Protein AF-A0AAD2CJM8-F1 (afdb_monomer)

Solvent-accessible surface area (backbone atoms only — not comparable to full-atom values): 19447 Å² total; per-residue (Å²): 134,86,82,90,85,87,87,89,83,89,91,87,83,92,87,86,88,84,87,85,85,86,88,82,89,79,89,72,93,73,82,95,73,77,92,68,84,74,76,58,61,46,80,39,80,83,63,71,42,78,34,70,59,74,60,59,52,43,34,36,30,27,40,49,46,50,77,68,55,91,82,53,98,68,65,95,67,61,99,74,55,58,87,80,47,89,82,59,62,58,50,60,51,45,40,51,41,28,73,74,15,37,40,28,40,31,40,47,61,39,81,49,78,65,47,57,49,33,51,54,35,49,35,73,49,44,75,44,49,80,32,33,39,34,33,31,52,83,46,61,81,67,42,36,67,65,58,64,52,55,67,76,46,66,83,80,46,100,60,66,28,48,64,28,41,46,41,68,42,52,72,78,54,84,57,82,80,79,76,47,83,53,55,65,59,40,50,46,69,57,50,74,81,53,104,63,78,87,77,83,71,48,23,27,35,35,56,32,76,57,28,38,80,89,58,58,38,64,60,51,34,52,50,52,50,53,50,30,70,75,59,76,47,54,65,23,41,34,44,47,69,46,46,85,93,57,94,56,62,35,64,68,39,41,47,51,28,52,55,45,38,44,70,46,90,55,80,65,66,57,36,34,72,24,34,27,41,30,32,47,61,95,84,58,77,66,58,64,67,54,50,49,53,44,40,72,74,37,32,28,34,38,34,27,68,52,71,66,47,52,52,52,53,51,51,52,32,51,76,70,74,32,42,72,42,107

Nearest PDB structures (foldseek):
  4req-assembly2_D  TM=4.405E-01  e=4.117E-02  Propionibacterium freudenreichii subsp. shermanii
  5xzu-assembly1_B  TM=5.204E-01  e=8.012E-01  Bispora sp. MEY-1
  6gfl-assembly1_B-2  TM=1.902E-01  e=2.112E+00  Escherichia coli K-12
  2csu-assembly1_A  TM=1.778E-01  e=1.988E+00  Pyrococcus horikoshii OT3

Mean predicted aligned error: 11.54 Å

Organism: NCBI:txid2856

Radius of gyration: 24.09 Å; Cα contacts (8 Å, |Δi|>4): 490; chains: 1; bounding box: 78×54×64 Å

Sequence (32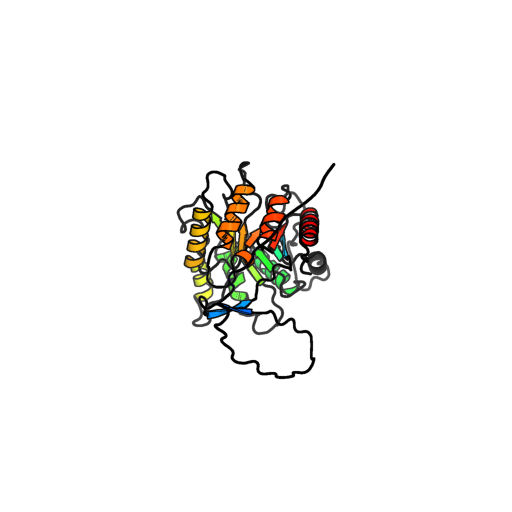6 aa):
MRTSAFTRVKAASAVLQQCRGSLLQGTTRRNLSSSSSSSSTYYDSQSGMHVPVHNVQEISIILDRSQEDSNLSTSFVPAHLYKEDPSSDMPAQLANLHSQGVQGVILPPISFPRDVRNLQTLKHIAPSKDFMFFASAKDVSAAAPLLLQQEQQEEENNSSSSVSLILKFDAEDSNINEGSMDLQKIHDAVGGNTNTITTKVNTTIVLSNIGKEDQNPISIANQVAAWIDANQGGDFIWVPSTCSADANVDSDALERLCEELSYLDLVGKTVASRLMIGGGRMDSTINDELVNETMFSGVNKFVVSNEDDISLIAEIAELQGKSILK

Foldseek 3Di:
DDDDDDDDDDDDDDDDDDDDDDDDDDDDDDDDDDPPPPQDWDQDPQQRDTAGDADLQAFAEEAEQQCPDPPDPDRLQPLDDDLPPPPDCNLVVLLVCVVLQHQEYEYHAQDDPRVLVSVVSCQVSHPFLSREYEHEYPALVSVQVNQLVVVVPVVPDPRGRAYAYEWEDELPPPPLPDRTRQLVVNQCSNVVPDPDDSRDHAYEYEYAPFQAPPDDLLSSLVVVQVSCVVNVYQLAYEYELDHPDDPGRDLVRSLVNLVSNQPDPHPHDRRLSRYEYYDDPLPDARDLVSLLSSSVVSRRHYYDHDVVNSVSNCVSSVVVNHHRND

Structure (mmCIF, N/CA/C/O backbone):
data_AF-A0AAD2CJM8-F1
#
_entry.id   AF-A0AAD2CJM8-F1
#
loop_
_atom_site.group_PDB
_atom_site.id
_atom_site.type_symbol
_atom_site.label_atom_id
_atom_site.label_alt_id
_atom_site.label_comp_id
_atom_site.label_asym_id
_atom_site.label_entity_id
_atom_site.label_seq_id
_atom_site.pdbx_PDB_ins_code
_atom_site.Cartn_x
_atom_site.Cartn_y
_atom_site.Cartn_z
_atom_site.occupancy
_atom_site.B_iso_or_equiv
_atom_site.auth_seq_id
_atom_site.auth_comp_id
_atom_site.auth_asym_id
_atom_site.auth_atom_id
_atom_site.pdbx_PDB_model_num
ATOM 1 N N . MET A 1 1 ? -53.954 25.798 -32.331 1.00 35.31 1 MET A N 1
ATOM 2 C CA . MET A 1 1 ? -55.346 25.317 -32.487 1.00 35.31 1 MET A CA 1
ATOM 3 C C . MET A 1 1 ? -55.319 23.899 -33.047 1.00 35.31 1 MET A C 1
ATOM 5 O O . MET A 1 1 ? -54.676 23.714 -34.066 1.00 35.31 1 MET A O 1
ATOM 9 N N . ARG A 1 2 ? -56.045 22.975 -32.389 1.00 37.09 2 ARG A N 1
ATOM 10 C CA . ARG A 1 2 ? -56.443 21.602 -32.797 1.00 37.09 2 ARG A CA 1
ATOM 11 C C . ARG A 1 2 ? -55.316 20.550 -32.912 1.00 37.09 2 ARG A C 1
ATOM 13 O O . ARG A 1 2 ? -54.513 20.624 -33.823 1.00 37.09 2 ARG A O 1
ATOM 20 N N . THR A 1 3 ? -55.058 19.701 -31.907 1.00 36.34 3 THR A N 1
ATOM 21 C CA . THR A 1 3 ? -55.782 18.504 -31.384 1.00 36.34 3 THR A CA 1
ATOM 22 C C . THR A 1 3 ? -55.672 17.228 -32.232 1.00 36.34 3 THR A C 1
ATOM 24 O O . THR A 1 3 ? -56.262 17.197 -33.302 1.00 36.34 3 THR A O 1
ATOM 27 N N . SER A 1 4 ? -55.123 16.168 -31.593 1.00 38.25 4 SER A N 1
ATOM 28 C CA . SER A 1 4 ? -55.625 14.766 -31.561 1.00 38.25 4 SER A CA 1
ATOM 29 C C . SER A 1 4 ? -55.563 13.938 -32.863 1.00 38.25 4 SER A C 1
ATOM 31 O O . SER A 1 4 ? -55.850 14.465 -33.921 1.00 38.25 4 SER A O 1
ATOM 33 N N . ALA A 1 5 ? -55.364 12.614 -32.921 1.00 40.59 5 ALA A N 1
ATOM 34 C CA . ALA A 1 5 ? -55.011 11.481 -32.042 1.00 40.59 5 ALA A CA 1
ATOM 35 C C . ALA A 1 5 ? -55.109 10.199 -32.938 1.00 40.59 5 ALA A C 1
ATOM 37 O O . ALA A 1 5 ? -55.316 10.344 -34.140 1.00 40.59 5 ALA A O 1
ATOM 38 N N . PHE A 1 6 ? -55.078 8.993 -32.340 1.00 39.03 6 PHE A N 1
ATOM 39 C CA . PHE A 1 6 ? -55.142 7.609 -32.894 1.00 39.03 6 PHE A CA 1
ATOM 40 C C . PHE A 1 6 ? -53.769 6.951 -33.131 1.00 39.03 6 PHE A C 1
ATOM 42 O O . PHE A 1 6 ? -53.077 7.322 -34.065 1.00 39.03 6 PHE A O 1
ATOM 49 N N . THR A 1 7 ? -53.206 6.042 -32.312 1.00 37.69 7 THR A N 1
ATOM 50 C CA . THR A 1 7 ? -53.639 4.961 -31.377 1.00 37.69 7 THR A CA 1
ATOM 51 C C . THR A 1 7 ? -53.807 3.557 -32.009 1.00 37.69 7 THR A C 1
ATOM 53 O O . THR A 1 7 ? -54.664 3.368 -32.865 1.00 37.69 7 THR A O 1
ATOM 56 N N . ARG A 1 8 ? -53.117 2.576 -31.375 1.00 37.59 8 ARG A N 1
ATOM 57 C CA . ARG A 1 8 ? -53.273 1.086 -31.341 1.00 37.59 8 ARG A CA 1
ATOM 58 C C . ARG A 1 8 ? -52.516 0.307 -32.441 1.00 37.59 8 ARG A C 1
ATOM 60 O O . ARG A 1 8 ? -52.442 0.793 -33.552 1.00 37.59 8 ARG A O 1
ATOM 67 N N . VAL A 1 9 ? -51.909 -0.878 -32.247 1.00 40.09 9 VAL A N 1
ATOM 68 C CA . VAL A 1 9 ? -52.081 -2.069 -31.361 1.00 40.09 9 VAL A CA 1
ATOM 69 C C . VAL A 1 9 ? -50.685 -2.759 -31.257 1.00 40.09 9 VAL A C 1
ATOM 71 O O . VAL A 1 9 ? -50.022 -2.867 -32.276 1.00 40.09 9 VAL A O 1
ATOM 74 N N . LYS A 1 10 ? -50.062 -3.021 -30.093 1.00 34.03 10 LYS A N 1
ATOM 75 C CA . LYS A 1 10 ? -50.180 -4.142 -29.116 1.00 34.03 10 LYS A CA 1
ATOM 76 C C . LYS A 1 10 ? -49.542 -5.508 -29.518 1.00 34.03 10 LYS A C 1
ATOM 78 O O . LYS A 1 10 ? -50.061 -6.190 -30.386 1.00 34.03 10 LYS A O 1
ATOM 83 N N . ALA A 1 11 ? -48.559 -5.913 -28.694 1.00 32.28 11 ALA A N 1
ATOM 84 C CA . ALA A 1 11 ? -48.254 -7.257 -28.153 1.00 32.28 11 ALA A CA 1
ATOM 85 C C . ALA A 1 11 ? -47.512 -8.340 -28.977 1.00 32.28 11 ALA A C 1
ATOM 87 O O . ALA A 1 11 ? -48.066 -8.901 -29.912 1.00 32.28 11 ALA A O 1
ATOM 88 N N . ALA A 1 12 ? -46.327 -8.729 -28.471 1.00 35.62 12 ALA A N 1
ATOM 89 C CA . ALA A 1 12 ? -45.779 -10.094 -28.288 1.00 35.62 12 ALA A CA 1
ATOM 90 C C . ALA A 1 12 ? -44.298 -9.947 -27.848 1.00 35.62 12 ALA A C 1
ATOM 92 O O . ALA A 1 12 ? -43.622 -9.067 -28.356 1.00 35.62 12 ALA A O 1
ATOM 93 N N . SER A 1 13 ? -43.675 -10.711 -26.954 1.00 35.31 13 SER A N 1
ATOM 94 C CA . SER A 1 13 ? -44.076 -11.790 -26.056 1.00 35.31 13 SER A CA 1
ATOM 95 C C . SER A 1 13 ? -42.912 -11.976 -25.071 1.00 35.31 13 SER A C 1
ATOM 97 O O . SER A 1 13 ? -41.757 -12.033 -25.488 1.00 35.31 13 SER A O 1
ATOM 99 N N . ALA A 1 14 ? -43.213 -12.051 -23.778 1.00 33.97 14 ALA A N 1
ATOM 100 C CA . ALA A 1 14 ? -42.284 -12.452 -22.733 1.00 33.97 14 ALA A CA 1
ATOM 101 C C . ALA A 1 14 ? -42.409 -13.966 -22.530 1.00 33.97 14 ALA A C 1
ATOM 103 O O . ALA A 1 14 ? -43.477 -14.408 -22.120 1.00 33.97 14 ALA A O 1
ATOM 104 N N . VAL A 1 15 ? -41.352 -14.745 -22.786 1.00 37.22 15 VAL A N 1
ATOM 105 C CA . VAL A 1 15 ? -41.205 -16.134 -22.307 1.00 37.22 15 VAL A CA 1
ATOM 106 C C . VAL A 1 15 ? -39.710 -16.471 -22.221 1.00 37.22 15 VAL A C 1
ATOM 108 O O . VAL A 1 15 ? -39.070 -16.615 -23.255 1.00 37.22 15 VAL A O 1
ATOM 111 N N . LEU A 1 16 ? -39.169 -16.571 -21.000 1.00 35.72 16 LEU A N 1
ATOM 112 C CA . LEU A 1 16 ? -38.306 -17.666 -20.504 1.00 35.72 16 LEU A CA 1
ATOM 113 C C . LEU A 1 16 ? -37.653 -17.273 -19.163 1.00 35.72 16 LEU A C 1
ATOM 115 O O . LEU A 1 16 ? -36.485 -16.910 -19.072 1.00 35.72 16 LEU A O 1
ATOM 119 N N . GLN A 1 17 ? -38.448 -17.380 -18.097 1.00 35.81 17 GLN A N 1
ATOM 120 C CA . GLN A 1 17 ? -37.976 -17.768 -16.768 1.00 35.81 17 GLN A CA 1
ATOM 121 C C . GLN A 1 17 ? -37.976 -19.301 -16.709 1.00 35.81 17 GLN A C 1
ATOM 123 O O . GLN A 1 17 ? -39.000 -19.888 -17.040 1.00 35.81 17 GLN A O 1
ATOM 128 N N . GLN A 1 18 ? -36.885 -19.909 -16.233 1.00 32.59 18 GLN A N 1
ATOM 129 C CA . GLN A 1 18 ? -36.820 -21.084 -15.337 1.00 32.59 18 GLN A CA 1
ATOM 130 C C . GLN A 1 18 ? -35.594 -21.952 -15.634 1.00 32.59 18 GLN A C 1
ATOM 132 O O . GLN A 1 18 ? -35.650 -22.854 -16.455 1.00 32.59 18 GLN A O 1
ATOM 137 N N . CYS A 1 19 ? -34.552 -21.764 -14.827 1.00 32.41 19 CYS A N 1
ATOM 138 C CA . CYS A 1 19 ? -33.849 -22.874 -14.186 1.00 32.41 19 CYS A CA 1
ATOM 139 C C . CYS A 1 19 ? -33.562 -22.452 -12.741 1.00 32.41 19 CYS A C 1
ATOM 141 O O . CYS A 1 19 ? -32.586 -21.775 -12.440 1.00 32.41 19 CYS A O 1
ATOM 143 N N . ARG A 1 20 ? -34.500 -22.801 -11.853 1.00 36.75 20 ARG A N 1
ATOM 144 C CA . ARG A 1 20 ? -34.324 -22.812 -10.399 1.00 36.75 20 ARG A CA 1
ATOM 145 C C . ARG A 1 20 ? -33.516 -24.058 -10.034 1.00 36.75 20 ARG A C 1
ATOM 147 O O . ARG A 1 20 ? -33.966 -25.160 -10.330 1.00 36.75 20 ARG A O 1
ATOM 154 N N . GLY A 1 21 ? -32.406 -23.879 -9.326 1.00 31.62 21 GLY A N 1
ATOM 155 C CA . GLY A 1 21 ? -31.765 -24.911 -8.511 1.00 31.62 21 GLY A CA 1
ATOM 156 C C . GLY A 1 21 ? -31.824 -24.481 -7.048 1.00 31.62 21 GLY A C 1
ATOM 157 O O . GLY A 1 21 ? -31.152 -23.539 -6.650 1.00 31.62 21 GLY A O 1
ATOM 158 N N . SER A 1 22 ? -32.703 -25.124 -6.286 1.00 36.19 22 SER A N 1
ATOM 159 C CA . SER A 1 22 ? -32.905 -24.990 -4.841 1.00 36.19 22 SER A CA 1
ATOM 160 C C . SER A 1 22 ? -32.173 -26.134 -4.139 1.00 36.19 22 SER A C 1
ATOM 162 O O . SER A 1 22 ? -32.260 -27.242 -4.651 1.00 36.19 22 SER A O 1
ATOM 164 N N . LEU A 1 23 ? -31.484 -25.867 -3.018 1.00 35.66 23 LEU A N 1
ATOM 165 C CA . LEU A 1 23 ? -31.131 -26.756 -1.879 1.00 35.66 23 LEU A CA 1
ATOM 166 C C . LEU A 1 23 ? -29.999 -26.029 -1.102 1.00 35.66 23 LEU A C 1
ATOM 168 O O . LEU A 1 23 ? -29.032 -25.634 -1.732 1.00 35.66 23 LEU A O 1
ATOM 172 N N . LEU A 1 24 ? -29.962 -25.754 0.206 1.00 37.44 24 LEU A N 1
ATOM 173 C CA . LEU A 1 24 ? -30.725 -26.100 1.407 1.00 37.44 24 LEU A CA 1
ATOM 174 C C . LEU A 1 24 ? -30.574 -24.918 2.392 1.00 37.44 24 LEU A C 1
ATOM 176 O O . LEU A 1 24 ? -29.455 -24.564 2.753 1.00 37.44 24 LEU A O 1
ATOM 180 N N . GLN A 1 25 ? -31.675 -24.332 2.870 1.00 35.97 25 GLN A N 1
ATOM 181 C CA . GLN A 1 25 ? -31.659 -23.486 4.069 1.00 35.97 25 GLN A CA 1
ATOM 182 C C . GLN A 1 25 ? -31.931 -24.370 5.288 1.00 35.97 25 GLN A C 1
ATOM 184 O O . GLN A 1 25 ? -33.057 -24.810 5.511 1.00 35.97 25 GLN A O 1
ATOM 189 N N . GLY A 1 26 ? -30.890 -24.634 6.075 1.00 32.03 26 GLY A N 1
ATOM 190 C CA . GLY A 1 26 ? -31.017 -25.155 7.431 1.00 32.03 26 GLY A CA 1
ATOM 191 C C . GLY A 1 26 ? -31.149 -23.997 8.416 1.00 32.03 26 GLY A C 1
ATOM 192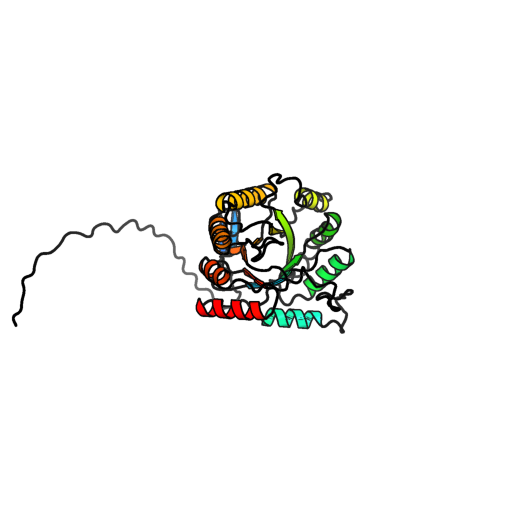 O O . GLY A 1 26 ? -30.160 -23.365 8.776 1.00 32.03 26 GLY A O 1
ATOM 193 N N . THR A 1 27 ? -32.367 -23.707 8.867 1.00 37.97 27 THR A N 1
ATOM 194 C CA . THR A 1 27 ? -32.621 -22.772 9.970 1.00 37.97 27 THR A CA 1
ATOM 195 C C . THR A 1 27 ? -32.107 -23.355 11.284 1.00 37.97 27 THR A C 1
ATOM 197 O O . THR A 1 27 ? -32.769 -24.194 11.891 1.00 37.97 27 THR A O 1
ATOM 200 N N . THR A 1 28 ? -30.959 -22.869 11.758 1.00 37.03 28 THR A N 1
ATOM 201 C CA . THR A 1 28 ? -30.553 -23.016 13.161 1.00 37.03 28 THR A CA 1
ATOM 202 C C . THR A 1 28 ? -30.649 -21.648 13.825 1.00 37.03 28 THR A C 1
ATOM 204 O O . THR A 1 28 ? -29.823 -20.773 13.583 1.00 37.03 28 THR A O 1
ATOM 207 N N . ARG A 1 29 ? -31.670 -21.453 14.667 1.00 43.06 29 ARG A N 1
ATOM 208 C CA . ARG A 1 29 ? -31.691 -20.364 15.652 1.00 43.06 29 ARG A CA 1
ATOM 209 C C . ARG A 1 29 ? -30.478 -20.543 16.568 1.00 43.06 29 ARG A C 1
ATOM 211 O O . ARG A 1 29 ? -30.422 -21.530 17.300 1.00 43.06 29 ARG A O 1
ATOM 218 N N . ARG A 1 30 ? -29.534 -19.600 16.551 1.00 34.81 30 ARG A N 1
ATOM 219 C CA . ARG A 1 30 ? -28.531 -19.452 17.612 1.00 34.81 30 ARG A CA 1
ATOM 220 C C . ARG A 1 30 ? -28.654 -18.084 18.260 1.00 34.81 30 ARG A C 1
ATOM 222 O O . ARG A 1 30 ? -28.946 -17.087 17.610 1.00 34.81 30 ARG A O 1
ATOM 229 N N . ASN A 1 31 ? -28.498 -18.140 19.572 1.00 33.84 31 ASN A N 1
ATOM 230 C CA . ASN A 1 31 ? -28.605 -17.064 20.532 1.00 33.84 31 ASN A CA 1
ATOM 231 C C . ASN A 1 31 ? -27.663 -15.900 20.215 1.00 33.84 31 ASN A C 1
ATOM 233 O O . ASN A 1 31 ? -26.541 -16.096 19.759 1.00 33.84 31 ASN A O 1
ATOM 237 N N . LEU A 1 32 ? -28.142 -14.701 20.540 1.00 49.56 32 LEU A N 1
ATOM 238 C CA . LEU A 1 32 ? -27.359 -13.481 20.676 1.00 49.56 32 LEU A CA 1
ATOM 239 C C . LEU A 1 32 ? -26.281 -13.691 21.749 1.00 49.56 32 LEU A C 1
ATOM 241 O O . LEU A 1 32 ? -26.595 -13.798 22.934 1.00 49.56 32 LEU A O 1
ATOM 245 N N . SER A 1 33 ? -25.021 -13.737 21.334 1.00 38.22 33 SER A N 1
ATOM 246 C CA . SER A 1 33 ? -23.864 -13.640 22.223 1.00 38.22 33 SER A CA 1
ATOM 247 C C . SER A 1 33 ? -22.707 -12.999 21.465 1.00 38.22 33 SER A C 1
ATOM 249 O O . SER A 1 33 ? -22.310 -13.532 20.436 1.00 38.22 33 SER A O 1
ATOM 251 N N . SER A 1 34 ? -22.216 -11.878 22.011 1.00 37.81 34 SER A N 1
ATOM 252 C CA . SER A 1 34 ? -20.986 -11.135 21.680 1.00 37.81 34 SER A CA 1
ATOM 253 C C . SER A 1 34 ? -20.748 -10.803 20.203 1.00 37.81 34 SER A C 1
ATOM 255 O O . SER A 1 34 ? -20.535 -11.681 19.376 1.00 37.81 34 SER A O 1
ATOM 257 N N . SER A 1 35 ? -20.690 -9.508 19.899 1.00 36.28 35 SER A N 1
ATOM 258 C CA . SER A 1 35 ? -20.224 -8.934 18.636 1.00 36.28 35 SER A CA 1
ATOM 259 C C . SER A 1 35 ? -18.750 -9.276 18.371 1.00 36.28 35 SER A C 1
ATOM 261 O O . SER A 1 35 ? -17.871 -8.437 18.531 1.00 36.28 35 SER A O 1
ATOM 263 N N . SER A 1 36 ? -18.461 -10.519 17.989 1.00 42.16 36 SER A N 1
ATOM 264 C CA . SER A 1 36 ? -17.277 -10.819 17.192 1.00 42.16 36 SER A CA 1
ATOM 265 C C . SER A 1 36 ? -17.622 -10.416 15.767 1.00 42.16 36 SER A C 1
ATOM 267 O O . SER A 1 36 ? -18.543 -10.993 15.183 1.00 42.16 36 SER A O 1
ATOM 269 N N . SER A 1 37 ? -16.936 -9.414 15.228 1.00 50.28 37 SER A N 1
ATOM 270 C CA . SER A 1 37 ? -16.950 -9.094 13.804 1.00 50.28 37 SER A CA 1
ATOM 271 C C . SER A 1 37 ? -16.475 -10.331 13.042 1.00 50.28 37 SER A C 1
ATOM 273 O O . SER A 1 37 ? -15.286 -10.554 12.840 1.00 50.28 37 SER A O 1
ATOM 275 N N . SER A 1 38 ? -17.404 -11.217 12.686 1.00 57.25 38 SER A N 1
ATOM 276 C CA . SER A 1 38 ? -17.103 -12.351 11.827 1.00 57.25 38 SER A CA 1
ATOM 277 C C . SER A 1 38 ? -16.772 -11.765 10.464 1.00 57.25 38 SER A C 1
ATOM 279 O O . SER A 1 38 ? -17.692 -11.404 9.725 1.00 57.25 38 SER A O 1
ATOM 281 N N . SER A 1 39 ? -15.483 -11.597 10.161 1.00 68.31 39 SER A N 1
ATOM 282 C CA . SER A 1 39 ? -15.079 -11.160 8.833 1.00 68.31 39 SER A CA 1
ATOM 283 C C . SER A 1 39 ? -15.627 -12.184 7.843 1.00 68.31 39 SER A C 1
ATOM 285 O O . SER A 1 39 ? -15.441 -13.398 7.982 1.00 68.31 39 SER A O 1
ATOM 287 N N . SER A 1 40 ? -16.432 -11.713 6.894 1.00 83.88 40 SER A N 1
ATOM 288 C CA . SER A 1 40 ? -16.911 -12.575 5.825 1.00 83.88 40 SER A CA 1
ATOM 289 C C . SER A 1 40 ? -15.696 -13.036 5.032 1.00 83.88 40 SER A C 1
ATOM 291 O O . SER A 1 40 ? -14.861 -12.213 4.666 1.00 83.88 40 SER A O 1
ATOM 293 N N . THR A 1 41 ? -15.590 -14.333 4.769 1.00 88.56 41 THR A N 1
ATOM 294 C CA . THR A 1 41 ? -14.548 -14.905 3.911 1.00 88.56 41 THR A CA 1
ATOM 295 C C . THR A 1 41 ? -15.202 -15.608 2.726 1.00 88.56 41 THR A C 1
ATOM 297 O O . THR A 1 41 ? -16.341 -16.071 2.830 1.00 88.56 41 THR A O 1
ATOM 300 N N . TYR A 1 42 ? -14.494 -15.704 1.604 1.00 87.12 42 TYR A N 1
ATOM 301 C CA . TYR A 1 42 ? -14.865 -16.555 0.474 1.00 87.12 42 TYR A CA 1
ATOM 302 C C . TYR A 1 42 ? -13.784 -17.616 0.254 1.00 87.12 42 TYR A C 1
ATOM 304 O O . TYR A 1 42 ? -12.634 -17.421 0.639 1.00 87.12 42 TYR A O 1
ATOM 312 N N . TYR A 1 43 ? -14.163 -18.763 -0.307 1.00 87.25 43 TYR A N 1
ATOM 313 C CA . TYR A 1 43 ? -13.205 -19.808 -0.660 1.00 87.25 43 TYR A CA 1
ATOM 314 C C . TYR A 1 43 ? -12.591 -19.477 -2.020 1.00 87.25 43 TYR A C 1
ATOM 316 O O . TYR A 1 43 ? -13.309 -19.447 -3.020 1.00 87.25 43 TYR A O 1
ATOM 324 N N . ASP A 1 44 ? -11.287 -19.221 -2.046 1.00 84.19 44 ASP A N 1
ATOM 325 C CA . ASP A 1 44 ? -10.522 -19.080 -3.279 1.00 84.19 44 ASP A CA 1
ATOM 326 C C . ASP A 1 44 ? -10.021 -20.465 -3.706 1.00 84.19 44 ASP A C 1
ATOM 328 O O . ASP A 1 44 ? -9.197 -21.091 -3.038 1.00 84.19 44 ASP A O 1
ATOM 332 N N . SER A 1 45 ? -10.532 -20.960 -4.832 1.00 84.50 45 SER A N 1
ATOM 333 C CA . SER A 1 45 ? -10.162 -22.272 -5.360 1.00 84.50 45 SER A CA 1
ATOM 334 C C . SER A 1 45 ? -8.734 -22.341 -5.900 1.00 84.50 45 SER A C 1
ATOM 336 O O . SER A 1 45 ? -8.219 -23.449 -6.028 1.00 84.50 45 SER A O 1
ATOM 338 N N . GLN A 1 46 ? -8.110 -21.207 -6.241 1.00 78.06 46 GLN A N 1
ATOM 339 C CA . GLN A 1 46 ? -6.738 -21.193 -6.757 1.00 78.06 46 GLN A CA 1
ATOM 340 C C . GLN A 1 46 ? -5.726 -21.382 -5.627 1.00 78.06 46 GLN A C 1
ATOM 342 O O . GLN A 1 46 ? -4.841 -22.228 -5.732 1.00 78.06 46 GLN A O 1
ATOM 347 N N . SER A 1 47 ? -5.895 -20.653 -4.519 1.00 78.88 47 SER A N 1
ATOM 348 C CA . SER A 1 47 ? -5.073 -20.851 -3.316 1.00 78.88 47 SER A CA 1
ATOM 349 C C . SER A 1 47 ? -5.507 -22.050 -2.470 1.00 78.88 47 SER A C 1
ATOM 351 O O . SER A 1 47 ? -4.720 -22.558 -1.673 1.00 78.88 47 SER A O 1
ATOM 353 N N . GLY A 1 48 ? -6.761 -22.490 -2.601 1.00 83.88 48 GLY A N 1
ATOM 354 C CA . GLY A 1 48 ? -7.368 -23.490 -1.725 1.00 83.88 48 GLY A CA 1
ATOM 355 C C . GLY A 1 48 ? -7.672 -22.967 -0.315 1.00 83.88 48 GLY A C 1
ATOM 356 O O . GLY A 1 48 ? -7.901 -23.773 0.590 1.00 83.88 48 GLY A O 1
ATOM 357 N N . MET A 1 49 ? -7.672 -21.644 -0.116 1.00 82.81 49 MET A N 1
ATOM 358 C CA . MET A 1 49 ? -7.779 -20.987 1.189 1.00 82.81 49 MET A CA 1
ATOM 359 C C . MET A 1 49 ? -9.052 -20.140 1.309 1.00 82.81 49 MET A C 1
ATOM 361 O O . MET A 1 49 ? -9.617 -19.662 0.327 1.00 82.81 49 MET A O 1
ATOM 365 N N . HIS A 1 50 ? -9.497 -19.914 2.548 1.00 83.44 50 HIS A N 1
ATOM 366 C CA . HIS A 1 50 ? -10.505 -18.893 2.831 1.00 83.44 50 HIS A CA 1
ATOM 367 C C . HIS A 1 50 ? -9.848 -17.516 2.892 1.00 83.44 50 HIS A C 1
ATOM 369 O O . HIS A 1 50 ? -8.971 -17.269 3.720 1.00 83.44 50 HIS A O 1
ATOM 375 N N . VAL A 1 51 ? -10.308 -16.614 2.035 1.00 83.19 51 VAL A N 1
ATOM 376 C CA . VAL A 1 51 ? -9.783 -15.260 1.899 1.00 83.19 51 VAL A CA 1
ATOM 377 C C . VAL A 1 51 ? -10.802 -14.269 2.469 1.00 83.19 51 VAL A C 1
ATOM 379 O O . VAL A 1 51 ? -11.992 -14.384 2.161 1.00 83.19 51 VAL A O 1
ATOM 382 N N . PRO A 1 52 ? -10.387 -13.298 3.305 1.00 84.19 52 PRO A N 1
ATOM 383 C CA . PRO A 1 52 ? -11.269 -12.228 3.759 1.00 84.19 52 PRO A CA 1
ATOM 384 C C . PRO A 1 52 ? -11.884 -11.472 2.582 1.00 84.19 52 PRO A C 1
ATOM 386 O O . PRO A 1 52 ? -11.192 -11.109 1.631 1.00 84.19 52 PRO A O 1
ATOM 389 N N . VAL A 1 53 ? -13.189 -11.227 2.654 1.00 85.06 53 VAL A N 1
ATOM 390 C CA . VAL A 1 53 ? -13.889 -10.382 1.689 1.00 85.06 53 VAL A CA 1
ATOM 391 C C . VAL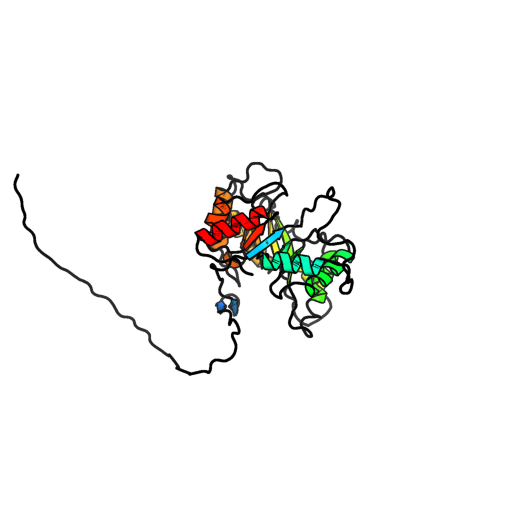 A 1 53 ? -13.357 -8.965 1.838 1.00 85.06 53 VAL A C 1
ATOM 393 O O . VAL A 1 53 ? -13.353 -8.395 2.928 1.00 85.06 53 VAL A O 1
ATOM 396 N N . HIS A 1 54 ? -12.903 -8.413 0.720 1.00 86.75 54 HIS A N 1
ATOM 397 C CA . HIS A 1 54 ? -12.437 -7.040 0.623 1.00 86.75 54 HIS A CA 1
ATOM 398 C C . HIS A 1 54 ? -13.574 -6.060 0.927 1.00 86.75 54 HIS A C 1
ATOM 400 O O . HIS A 1 54 ? -14.597 -6.067 0.240 1.00 86.75 54 HIS A O 1
ATOM 406 N N . ASN A 1 55 ? -13.400 -5.224 1.952 1.00 91.19 55 ASN A N 1
ATOM 407 C CA . ASN A 1 55 ? -14.376 -4.202 2.306 1.00 91.19 55 ASN A CA 1
ATOM 408 C C . ASN A 1 55 ? -14.037 -2.871 1.624 1.00 91.19 55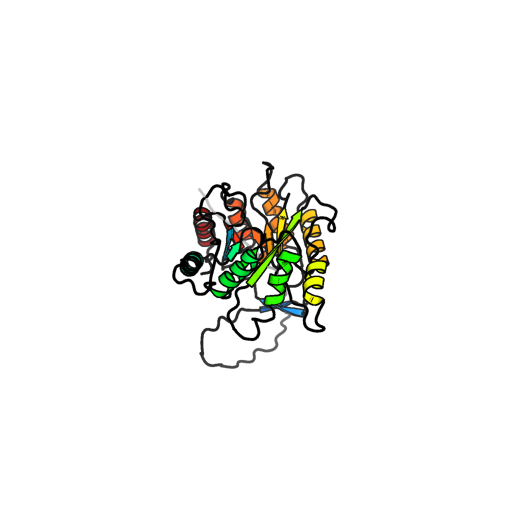 ASN A C 1
ATOM 410 O O . ASN A 1 55 ? -13.275 -2.061 2.146 1.00 91.19 55 ASN A O 1
ATOM 414 N N . VAL A 1 56 ? -14.647 -2.635 0.463 1.00 92.12 56 VAL A N 1
ATOM 415 C CA . VAL A 1 56 ? -14.495 -1.386 -0.307 1.00 92.12 56 VAL A CA 1
ATOM 416 C C . VAL A 1 56 ? -15.082 -0.151 0.394 1.00 92.12 56 VAL A C 1
ATOM 418 O O . VAL A 1 56 ? -14.849 0.965 -0.057 1.00 92.12 56 VAL A O 1
ATOM 421 N N . GLN A 1 57 ? -15.877 -0.336 1.456 1.00 95.19 57 GLN A N 1
ATOM 422 C CA . GLN A 1 57 ? -16.530 0.752 2.198 1.00 95.19 57 GLN A CA 1
ATOM 423 C C . GLN A 1 57 ? -15.675 1.290 3.353 1.00 95.19 57 GLN A C 1
ATOM 425 O O . GLN A 1 57 ? -16.011 2.321 3.937 1.00 95.19 57 GLN A O 1
ATOM 430 N N . GLU A 1 58 ? -14.589 0.596 3.691 1.00 94.44 58 GLU A N 1
ATOM 431 C CA . GLU A 1 58 ? -13.659 0.974 4.753 1.00 94.44 58 GLU A CA 1
ATOM 432 C C . GLU A 1 58 ? -12.311 1.343 4.139 1.00 94.44 58 GLU A C 1
ATOM 434 O O . GLU A 1 58 ? -11.624 0.498 3.561 1.00 94.44 58 GLU A O 1
ATOM 439 N N . ILE A 1 59 ? -11.952 2.616 4.266 1.00 96.38 59 ILE A N 1
ATOM 440 C CA . ILE A 1 59 ? -10.713 3.201 3.770 1.00 96.38 59 ILE A CA 1
ATOM 441 C C . ILE A 1 59 ? -9.654 3.156 4.867 1.00 96.38 59 ILE A C 1
ATOM 443 O O . ILE A 1 59 ? -9.873 3.593 5.994 1.00 96.38 59 ILE A O 1
ATOM 447 N N . SER A 1 60 ? -8.488 2.636 4.518 1.00 95.50 60 SER A N 1
ATOM 448 C CA . SER A 1 60 ? -7.314 2.515 5.365 1.00 95.50 60 SER A CA 1
ATOM 449 C C . SER A 1 60 ? -6.256 3.514 4.908 1.00 95.50 60 SER A C 1
ATOM 451 O O . SER A 1 60 ? -5.926 3.593 3.724 1.00 95.50 60 SER A O 1
ATOM 453 N N . ILE A 1 61 ? -5.722 4.276 5.858 1.00 96.62 61 ILE A N 1
ATOM 454 C CA . ILE A 1 61 ? -4.680 5.268 5.602 1.00 96.62 61 ILE A CA 1
ATOM 455 C C . ILE A 1 61 ? -3.350 4.738 6.139 1.00 96.62 61 ILE A C 1
ATOM 457 O O . ILE A 1 61 ? -3.288 4.193 7.243 1.00 96.62 61 ILE A O 1
ATOM 461 N N . ILE A 1 62 ? -2.280 4.890 5.366 1.00 96.44 62 ILE A N 1
ATOM 462 C CA . ILE A 1 62 ? -0.919 4.502 5.728 1.00 96.44 62 ILE A CA 1
ATOM 463 C C . ILE A 1 62 ? -0.044 5.753 5.690 1.00 96.44 62 ILE A C 1
ATOM 465 O O . ILE A 1 62 ? 0.039 6.417 4.666 1.00 96.44 62 ILE A O 1
ATOM 469 N N . LEU A 1 63 ? 0.630 6.068 6.790 1.00 94.25 63 LEU A N 1
ATOM 470 C CA . LEU A 1 63 ? 1.501 7.237 6.878 1.00 94.25 63 LEU A CA 1
ATOM 471 C C . LEU A 1 63 ? 2.918 6.903 6.404 1.00 94.25 63 LEU A C 1
ATOM 473 O O . LEU A 1 63 ? 3.564 6.020 6.967 1.00 94.25 63 LEU A O 1
ATOM 477 N N . ASP A 1 64 ? 3.432 7.628 5.419 1.00 92.44 64 ASP A N 1
ATOM 478 C CA . ASP A 1 64 ? 4.799 7.491 4.931 1.00 92.44 64 ASP A CA 1
ATOM 479 C C . ASP A 1 64 ? 5.781 8.366 5.725 1.00 92.44 64 ASP A C 1
ATOM 481 O O . ASP A 1 64 ? 5.743 9.595 5.687 1.00 92.44 64 ASP A O 1
ATOM 485 N N . ARG A 1 65 ? 6.686 7.717 6.462 1.00 90.44 65 ARG A N 1
ATOM 486 C CA . ARG A 1 65 ? 7.829 8.322 7.166 1.00 90.44 65 ARG A CA 1
ATOM 487 C C . ARG A 1 65 ? 9.158 7.777 6.638 1.00 90.44 65 ARG A C 1
ATOM 489 O O . ARG A 1 65 ? 10.170 7.853 7.324 1.00 90.44 65 ARG A O 1
ATOM 496 N N . SER A 1 66 ? 9.192 7.204 5.435 1.00 85.62 66 SER A N 1
ATOM 497 C CA . SER A 1 66 ? 10.407 6.590 4.883 1.00 85.62 66 SER A CA 1
ATOM 498 C C . SER A 1 66 ? 11.493 7.602 4.492 1.00 85.62 66 SER A C 1
ATOM 500 O O . SER A 1 66 ? 12.674 7.251 4.465 1.00 85.62 66 SER A O 1
ATOM 502 N N . GLN A 1 67 ? 11.103 8.851 4.216 1.00 75.50 67 GLN A N 1
ATOM 503 C CA . GLN A 1 67 ? 11.958 9.933 3.710 1.00 75.50 67 GLN A CA 1
ATOM 504 C C . GLN A 1 67 ? 12.177 11.058 4.732 1.00 75.50 67 GLN A C 1
ATOM 506 O O . GLN A 1 67 ? 12.204 12.223 4.353 1.00 75.50 67 GLN A O 1
ATOM 511 N N . GLU A 1 68 ? 12.302 10.756 6.027 1.00 65.56 68 GLU A N 1
ATOM 512 C CA . GLU A 1 68 ? 12.530 11.819 7.017 1.00 65.56 68 GLU A CA 1
ATOM 513 C C . GLU A 1 68 ? 13.756 12.661 6.661 1.00 65.56 68 GLU A C 1
ATOM 515 O O . GLU A 1 68 ? 14.864 12.135 6.510 1.00 65.56 68 GLU A O 1
ATOM 520 N N . ASP A 1 69 ? 13.548 13.974 6.532 1.00 55.78 69 ASP A N 1
ATOM 521 C CA . ASP A 1 69 ? 14.611 14.917 6.232 1.00 55.78 69 ASP A CA 1
ATOM 522 C C . ASP A 1 69 ? 15.745 14.752 7.237 1.00 55.78 69 ASP A C 1
ATOM 524 O O . ASP A 1 69 ? 15.592 15.018 8.430 1.00 55.78 69 ASP A O 1
ATOM 528 N N . SER A 1 70 ? 16.944 14.459 6.737 1.00 54.19 70 SER A N 1
ATOM 529 C CA . SER A 1 70 ? 18.179 14.528 7.527 1.00 54.19 70 SER A CA 1
ATOM 530 C C . SER A 1 70 ? 18.421 15.912 8.154 1.00 54.19 70 SER A C 1
ATOM 532 O O . SER A 1 70 ? 19.323 16.066 8.974 1.00 54.19 70 SER A O 1
ATOM 534 N N . ASN A 1 71 ? 17.644 16.917 7.734 1.00 51.53 71 ASN A N 1
ATOM 535 C CA . ASN A 1 71 ? 17.695 18.303 8.184 1.00 51.53 71 ASN A CA 1
ATOM 536 C C . ASN A 1 71 ? 16.675 18.627 9.290 1.00 51.53 71 ASN A C 1
ATOM 538 O O . ASN A 1 71 ? 16.819 19.661 9.943 1.00 51.53 71 ASN A O 1
ATOM 542 N N . LEU A 1 72 ? 15.668 17.776 9.518 1.00 55.09 72 LEU A N 1
ATOM 543 C CA . LEU A 1 72 ? 14.752 17.909 10.647 1.00 55.09 72 LEU A CA 1
ATOM 544 C C . LEU A 1 72 ? 15.352 17.180 11.852 1.00 55.09 72 LEU A C 1
ATOM 546 O O . LEU A 1 72 ? 15.672 15.996 11.810 1.00 55.09 72 LEU A O 1
ATOM 550 N N . SER A 1 73 ? 15.516 17.903 12.957 1.00 51.53 73 SER A N 1
ATOM 551 C CA . SER A 1 73 ? 16.200 17.428 14.169 1.00 51.53 73 SER A CA 1
ATOM 552 C C . SER A 1 73 ? 15.483 16.287 14.909 1.00 51.53 73 SER A C 1
ATOM 554 O O . SER A 1 73 ? 15.974 15.832 15.942 1.00 51.53 73 SER A O 1
ATOM 556 N N . THR A 1 74 ? 14.314 15.853 14.438 1.00 58.34 74 THR A N 1
ATOM 557 C CA . THR A 1 74 ? 13.443 14.898 15.126 1.00 58.34 74 THR A CA 1
ATOM 558 C C . THR A 1 74 ? 12.975 13.820 14.157 1.00 58.34 74 THR A C 1
ATOM 560 O O . THR A 1 74 ? 12.043 14.042 13.389 1.00 58.34 74 THR A O 1
ATOM 563 N N . SER A 1 75 ? 13.623 12.656 14.209 1.00 69.81 75 SER A N 1
ATOM 564 C CA . SER A 1 75 ? 13.112 11.440 13.574 1.00 69.81 75 SER A CA 1
ATOM 565 C C . SER A 1 75 ? 11.826 10.985 14.273 1.00 69.81 75 SER A C 1
ATOM 567 O O . SER A 1 75 ? 11.739 11.064 15.502 1.00 69.81 75 SER A O 1
ATOM 569 N N . PHE A 1 76 ? 10.850 10.494 13.510 1.00 79.38 76 PHE A N 1
ATOM 570 C CA . PHE A 1 76 ? 9.596 9.914 13.994 1.00 79.38 76 PHE A CA 1
ATOM 571 C C . PHE A 1 76 ? 9.857 8.755 14.947 1.00 79.38 76 PHE A C 1
ATOM 573 O O . PHE A 1 76 ? 9.154 8.607 15.941 1.00 79.38 76 PHE A O 1
ATOM 580 N N . VAL A 1 77 ? 10.886 7.945 14.676 1.00 78.00 77 VAL A N 1
ATOM 581 C CA . VAL A 1 77 ? 11.321 6.897 15.600 1.00 78.00 77 VAL A CA 1
ATOM 582 C C . VAL A 1 77 ? 12.530 7.403 16.388 1.00 78.00 77 VAL A C 1
ATOM 584 O O . VAL A 1 77 ? 13.602 7.599 15.813 1.00 78.00 77 VAL A O 1
ATOM 587 N N . PRO A 1 78 ? 12.420 7.559 17.719 1.00 74.88 78 PRO A N 1
ATOM 588 C CA . PRO A 1 78 ? 13.559 7.915 18.550 1.00 74.88 78 PRO A CA 1
ATOM 589 C C . PRO A 1 78 ? 14.731 6.944 18.360 1.00 74.88 78 PRO A C 1
ATOM 591 O O . PRO A 1 78 ? 14.547 5.734 18.209 1.00 74.88 78 PRO A O 1
ATOM 594 N N . ALA A 1 79 ? 15.962 7.455 18.459 1.00 71.44 79 ALA A N 1
ATOM 595 C CA . ALA A 1 79 ? 17.174 6.639 18.329 1.00 71.44 79 ALA A CA 1
ATOM 596 C C . ALA A 1 79 ? 17.212 5.450 19.312 1.00 71.44 79 ALA A C 1
ATOM 598 O O . ALA A 1 79 ? 17.813 4.412 19.021 1.00 71.44 79 ALA A O 1
ATOM 599 N N . HIS A 1 80 ? 16.547 5.594 20.462 1.00 70.75 80 HIS A N 1
ATOM 600 C CA . HIS A 1 80 ? 16.381 4.554 21.463 1.00 70.75 80 HIS A CA 1
ATOM 601 C C . HIS A 1 80 ? 14.909 4.432 21.853 1.00 70.75 80 HIS A C 1
ATOM 603 O O . HIS A 1 80 ? 14.398 5.270 22.590 1.00 70.75 80 HIS A O 1
ATOM 609 N N . LEU A 1 81 ? 14.242 3.379 21.373 1.00 76.31 81 LEU A N 1
ATOM 610 C CA . LEU A 1 81 ? 12.874 3.058 21.762 1.00 76.31 81 LEU A CA 1
ATOM 611 C C . LEU A 1 81 ? 12.871 1.828 22.678 1.00 76.31 81 LEU A C 1
ATOM 613 O O . LEU A 1 81 ? 12.987 0.687 22.217 1.00 76.31 81 LEU A O 1
ATOM 617 N N . TYR A 1 82 ? 12.751 2.053 23.987 1.00 73.25 82 TYR A N 1
ATOM 618 C CA . TYR A 1 82 ? 12.616 0.973 24.964 1.00 73.25 82 TYR A CA 1
ATOM 619 C C . TYR A 1 82 ? 11.148 0.749 25.320 1.00 73.25 82 TYR A C 1
ATOM 621 O O . TYR A 1 82 ? 10.397 1.696 25.526 1.00 73.25 82 TYR A O 1
ATOM 629 N N . LYS A 1 83 ? 10.758 -0.524 25.450 1.00 64.69 83 LYS A N 1
ATOM 630 C CA . LYS A 1 83 ? 9.393 -0.942 25.810 1.00 64.69 83 LYS A CA 1
ATOM 631 C C . LYS A 1 83 ? 8.905 -0.347 27.136 1.00 64.69 83 LYS A C 1
ATOM 633 O O . LYS A 1 83 ? 7.714 -0.122 27.304 1.00 64.69 83 LYS A O 1
ATOM 638 N N . GLU A 1 84 ? 9.825 -0.137 28.070 1.00 62.41 84 GLU A N 1
ATOM 639 C CA . GLU A 1 84 ? 9.538 0.288 29.440 1.00 62.41 84 GLU A CA 1
ATOM 640 C C . GLU A 1 84 ? 9.923 1.740 29.705 1.00 62.41 84 GLU A C 1
ATOM 642 O O . GLU A 1 84 ? 9.902 2.146 30.859 1.00 62.41 84 GLU A O 1
ATOM 647 N N . ASP A 1 85 ? 10.309 2.516 28.688 1.00 69.06 85 ASP A N 1
ATOM 648 C CA . ASP A 1 85 ? 10.662 3.915 28.912 1.00 69.06 85 ASP A CA 1
ATOM 649 C C . ASP A 1 85 ? 9.385 4.746 29.104 1.00 69.06 85 ASP A C 1
ATOM 651 O O . ASP A 1 85 ? 8.683 5.022 28.126 1.00 69.06 85 ASP A O 1
ATOM 655 N N . PRO A 1 86 ? 9.060 5.165 30.345 1.00 61.97 86 PRO A N 1
ATOM 656 C CA . PRO A 1 86 ? 7.853 5.937 30.611 1.00 61.97 86 PRO A CA 1
ATOM 657 C C . PRO A 1 86 ? 7.937 7.355 30.032 1.00 61.97 86 PRO A C 1
ATOM 659 O O . PRO A 1 86 ? 6.947 8.077 30.074 1.00 61.97 86 PRO A O 1
ATOM 662 N N . SER A 1 87 ? 9.110 7.769 29.536 1.00 64.12 87 SER A N 1
ATOM 663 C CA . SER A 1 87 ? 9.311 9.060 28.878 1.00 64.12 87 SER A CA 1
ATOM 664 C C . SER A 1 87 ? 9.069 9.022 27.368 1.00 64.12 87 SER A C 1
ATOM 666 O O . SER A 1 87 ? 9.125 10.064 26.718 1.00 64.12 87 SER A O 1
ATOM 668 N N . SER A 1 88 ? 8.795 7.845 26.793 1.00 78.25 88 SER A N 1
ATOM 669 C CA . SER A 1 88 ? 8.488 7.736 25.371 1.00 78.25 88 SER A CA 1
ATOM 670 C C . SER A 1 88 ? 7.032 8.107 25.091 1.00 78.25 88 SER A C 1
ATOM 672 O O . SER A 1 88 ? 6.113 7.379 25.462 1.00 78.25 88 SER A O 1
ATOM 674 N N . ASP A 1 89 ? 6.822 9.188 24.341 1.00 85.81 89 ASP A N 1
ATOM 675 C CA . ASP A 1 89 ? 5.493 9.596 23.864 1.00 85.81 89 ASP A CA 1
ATOM 676 C C . ASP A 1 89 ? 4.972 8.722 22.700 1.00 85.81 89 ASP A C 1
ATOM 678 O O . ASP A 1 89 ? 3.849 8.912 22.231 1.00 85.81 89 ASP A O 1
ATOM 682 N N . MET A 1 90 ? 5.750 7.738 22.226 1.00 89.56 90 MET A N 1
ATOM 683 C CA . MET A 1 90 ? 5.417 6.939 21.038 1.00 89.56 90 MET A CA 1
ATOM 684 C C . MET A 1 90 ? 4.084 6.181 21.122 1.00 89.56 90 MET A C 1
ATOM 686 O O . MET A 1 90 ? 3.338 6.231 20.144 1.00 89.56 90 MET A O 1
ATOM 690 N N . PRO A 1 91 ? 3.714 5.511 22.235 1.00 90.81 91 PRO A N 1
ATOM 691 C CA . PRO A 1 91 ? 2.410 4.852 22.323 1.00 90.81 91 PRO A CA 1
ATOM 692 C C . PRO A 1 91 ? 1.247 5.841 22.166 1.00 90.81 91 PRO A C 1
ATOM 694 O O . PRO A 1 91 ? 0.265 5.545 21.489 1.00 90.81 91 PRO A O 1
ATOM 697 N N . ALA A 1 92 ? 1.372 7.039 22.748 1.00 90.88 92 ALA A N 1
ATOM 698 C CA . ALA A 1 92 ? 0.366 8.089 22.628 1.00 90.88 92 ALA A CA 1
ATOM 699 C C . ALA A 1 92 ? 0.312 8.662 21.204 1.00 90.88 92 ALA A C 1
ATOM 701 O O . ALA A 1 92 ? -0.778 8.901 20.686 1.00 90.88 92 ALA A O 1
ATOM 702 N N . GLN A 1 93 ? 1.465 8.827 20.547 1.00 91.44 93 GLN A N 1
ATOM 703 C CA . GLN A 1 93 ? 1.532 9.254 19.148 1.00 91.44 93 GLN A CA 1
ATOM 704 C C . GLN A 1 93 ? 0.880 8.233 18.209 1.00 91.44 93 GLN A C 1
ATOM 706 O O . GLN A 1 93 ? 0.052 8.612 17.386 1.00 91.44 93 GLN A O 1
ATOM 711 N N . LEU A 1 94 ? 1.182 6.939 18.362 1.00 92.69 94 LEU A N 1
ATOM 712 C CA . LEU A 1 94 ? 0.557 5.887 17.557 1.00 92.69 94 LEU A CA 1
ATOM 713 C C . LEU A 1 94 ? -0.953 5.790 17.816 1.00 92.69 94 LEU A C 1
ATOM 715 O O . LEU A 1 94 ? -1.722 5.631 16.873 1.00 92.69 94 LEU A O 1
ATOM 719 N N . ALA A 1 95 ? -1.394 5.934 19.070 1.00 93.06 95 ALA A N 1
ATOM 720 C CA . ALA A 1 95 ? -2.817 5.977 19.406 1.00 93.06 95 ALA A CA 1
ATOM 721 C C . ALA A 1 95 ? -3.525 7.200 18.796 1.00 93.06 95 ALA A C 1
ATOM 723 O O . ALA A 1 95 ? -4.648 7.074 18.310 1.00 93.06 95 ALA A O 1
ATOM 724 N N . ASN A 1 96 ? -2.868 8.365 18.780 1.00 93.88 96 ASN A N 1
ATOM 725 C CA . ASN A 1 96 ? -3.373 9.556 18.099 1.00 93.88 96 ASN A CA 1
ATOM 726 C C . ASN A 1 96 ? -3.521 9.300 16.590 1.00 93.88 96 ASN A C 1
ATOM 728 O O . ASN A 1 96 ? -4.613 9.473 16.057 1.00 93.88 96 ASN A O 1
ATOM 732 N N . LEU A 1 97 ? -2.480 8.785 15.927 1.00 93.25 97 LEU A N 1
ATOM 733 C CA . LEU A 1 97 ? -2.531 8.420 14.506 1.00 93.25 97 LEU A CA 1
ATOM 734 C C . LEU A 1 97 ? -3.665 7.425 14.209 1.00 93.25 97 LEU A C 1
ATOM 736 O O . LEU A 1 97 ? -4.453 7.636 13.290 1.00 93.25 97 LEU A O 1
ATOM 740 N N . HIS A 1 98 ? -3.817 6.389 15.034 1.00 94.44 98 HIS A N 1
ATOM 741 C CA . HIS A 1 98 ? -4.908 5.423 14.894 1.00 94.44 98 HIS A CA 1
ATOM 742 C C . HIS A 1 98 ? -6.284 6.079 15.035 1.00 94.44 98 HIS A C 1
ATOM 744 O O . HIS A 1 98 ? -7.185 5.810 14.247 1.00 94.44 98 HIS A O 1
ATOM 750 N N . SER A 1 99 ? -6.446 7.008 15.983 1.00 93.19 99 SER A N 1
ATOM 751 C CA . SER A 1 99 ? -7.701 7.755 16.152 1.00 93.19 99 SER A CA 1
ATOM 752 C C . SER A 1 99 ? -8.057 8.647 14.951 1.00 93.19 99 SER A C 1
ATOM 754 O O . SER A 1 99 ? -9.239 8.917 14.707 1.00 93.19 99 SER A O 1
ATOM 756 N N . GLN A 1 100 ? -7.048 9.058 14.176 1.00 92.50 100 GLN A N 1
ATOM 757 C CA . GLN A 1 100 ? -7.203 9.786 12.915 1.00 92.50 100 GLN A CA 1
ATOM 758 C C . GLN A 1 100 ? -7.505 8.854 11.727 1.00 92.50 100 GLN A C 1
ATOM 760 O O . GLN A 1 100 ? -7.845 9.331 10.650 1.00 92.50 100 GLN A O 1
ATOM 765 N N . GLY A 1 101 ? -7.449 7.535 11.928 1.00 92.62 101 GLY A N 1
ATOM 766 C CA . GLY 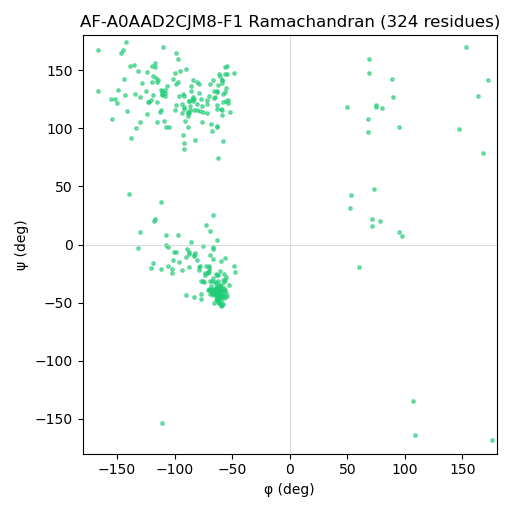A 1 101 ? -7.709 6.522 10.905 1.00 92.62 101 GLY A CA 1
ATOM 767 C C . GLY A 1 101 ? -6.463 5.993 10.195 1.00 92.62 101 GLY A C 1
ATOM 768 O O . GLY A 1 101 ? -6.570 5.283 9.194 1.00 92.62 101 GLY A O 1
ATOM 769 N N . VAL A 1 102 ? -5.272 6.319 10.705 1.00 95.25 102 VAL A N 1
ATOM 770 C CA . VAL A 1 102 ? -4.018 5.743 10.214 1.00 95.25 102 VAL A CA 1
ATOM 771 C C . VAL A 1 102 ? -3.890 4.317 10.745 1.00 95.25 102 VAL A C 1
ATOM 773 O O . VAL A 1 102 ? -3.826 4.086 11.950 1.00 95.25 102 VAL A O 1
ATOM 776 N N . GLN A 1 103 ? -3.824 3.356 9.832 1.00 95.69 103 GLN A N 1
ATOM 777 C CA . GLN A 1 103 ? -3.748 1.919 10.109 1.00 95.69 103 GLN A CA 1
ATOM 778 C C . GLN A 1 103 ? -2.352 1.345 9.853 1.00 95.69 103 GLN A C 1
ATOM 780 O O . GLN A 1 103 ? -2.105 0.165 10.085 1.00 95.69 103 GLN A O 1
ATOM 785 N N . GLY A 1 104 ? -1.410 2.156 9.381 1.00 95.44 104 GLY A N 1
ATOM 786 C CA . GLY A 1 104 ? -0.028 1.724 9.294 1.00 95.44 104 GLY A CA 1
ATOM 787 C C . GLY A 1 104 ? 0.957 2.849 9.055 1.00 95.44 104 GLY A C 1
ATOM 788 O O . GLY A 1 104 ? 0.572 3.973 8.738 1.00 95.44 104 GLY A O 1
ATOM 789 N N . VAL A 1 105 ? 2.240 2.535 9.224 1.00 95.00 105 VAL A N 1
ATOM 790 C CA . VAL A 1 105 ? 3.340 3.490 9.049 1.00 95.00 105 VAL A CA 1
ATOM 791 C C . VAL A 1 105 ? 4.457 2.864 8.225 1.00 95.00 105 VAL A C 1
ATOM 793 O O . VAL A 1 105 ? 4.927 1.769 8.538 1.00 95.00 105 VAL A O 1
ATOM 796 N N . ILE A 1 106 ? 4.904 3.577 7.196 1.00 93.94 106 ILE A N 1
ATOM 797 C CA . ILE A 1 106 ? 6.111 3.265 6.431 1.00 93.94 106 ILE A CA 1
ATOM 798 C C . ILE A 1 106 ? 7.297 3.916 7.130 1.00 93.94 106 ILE A C 1
ATOM 800 O O . ILE A 1 106 ? 7.333 5.126 7.316 1.00 93.94 106 ILE A O 1
ATOM 804 N N . LEU A 1 107 ? 8.255 3.108 7.556 1.00 92.44 107 LEU A N 1
ATOM 805 C CA . LEU A 1 107 ? 9.410 3.524 8.334 1.00 92.44 107 LEU A CA 1
ATOM 806 C C . LEU A 1 107 ? 10.636 3.752 7.437 1.00 92.44 107 LEU A C 1
ATOM 808 O O . LEU A 1 107 ? 10.717 3.192 6.336 1.00 92.44 107 LEU A O 1
ATOM 812 N N . PRO A 1 108 ? 11.628 4.521 7.919 1.00 89.19 108 PRO A N 1
ATOM 813 C CA . PRO A 1 108 ? 12.918 4.646 7.255 1.00 89.19 108 PRO A CA 1
ATOM 814 C C . PRO A 1 108 ? 13.594 3.288 6.989 1.00 89.19 108 PRO A C 1
ATOM 816 O O . PRO A 1 108 ? 13.385 2.331 7.744 1.00 89.19 108 PRO A O 1
ATOM 819 N N . PRO A 1 109 ? 14.458 3.194 5.959 1.00 87.88 109 PRO A N 1
ATOM 820 C CA . PRO A 1 109 ? 15.181 1.967 5.649 1.00 87.88 109 PRO A CA 1
ATOM 821 C C . PRO A 1 109 ? 16.038 1.464 6.815 1.00 87.88 109 PRO A C 1
ATOM 823 O O . PRO A 1 109 ? 16.894 2.183 7.345 1.00 87.88 109 PRO A O 1
ATOM 826 N N . ILE A 1 110 ? 15.882 0.183 7.142 1.00 87.06 110 ILE A N 1
ATOM 827 C CA . ILE A 1 110 ? 16.644 -0.503 8.184 1.00 87.06 110 ILE A CA 1
ATOM 828 C C . ILE A 1 110 ? 18.115 -0.503 7.783 1.00 87.06 110 ILE A C 1
ATOM 830 O O . ILE A 1 110 ? 18.514 -1.070 6.762 1.00 87.06 110 ILE A O 1
ATOM 834 N N . SER A 1 111 ? 18.922 0.166 8.602 1.00 85.00 111 SER A N 1
ATOM 835 C CA . SER A 1 111 ? 20.352 0.349 8.361 1.00 85.00 111 SER A CA 1
ATOM 836 C C . SER A 1 111 ? 21.204 -0.231 9.488 1.00 85.00 111 SER A C 1
ATOM 838 O O . SER A 1 111 ? 22.386 -0.500 9.282 1.00 85.00 111 SER A O 1
ATOM 840 N N . PHE A 1 112 ? 20.629 -0.426 10.678 1.00 83.94 112 PHE A N 1
ATOM 841 C CA . PHE A 1 112 ? 21.346 -0.861 11.869 1.00 83.94 112 PHE A CA 1
ATOM 842 C C . PHE A 1 112 ? 20.549 -1.906 12.670 1.00 83.94 112 PHE A C 1
ATOM 844 O O . PHE A 1 112 ? 19.321 -1.851 12.709 1.00 83.94 112 PHE A O 1
ATOM 851 N N . PRO A 1 113 ? 21.217 -2.790 13.439 1.00 83.94 113 PRO A N 1
ATOM 852 C CA . PRO A 1 113 ? 20.535 -3.745 14.322 1.00 83.94 113 PRO A CA 1
ATOM 853 C C . PRO A 1 113 ? 19.601 -3.102 15.360 1.00 83.94 113 PRO A C 1
ATOM 855 O O . PRO A 1 113 ? 18.652 -3.729 15.826 1.00 83.94 113 PRO A O 1
ATOM 858 N N . ARG A 1 114 ? 19.856 -1.843 15.742 1.00 85.12 114 ARG A N 1
ATOM 859 C CA . ARG A 1 114 ? 18.960 -1.088 16.633 1.00 85.12 114 ARG A CA 1
ATOM 860 C C . ARG A 1 114 ? 17.603 -0.788 15.987 1.00 85.12 114 ARG A C 1
ATOM 862 O O . ARG A 1 114 ? 16.619 -0.722 16.710 1.00 85.12 114 ARG A O 1
ATOM 869 N N . ASP A 1 115 ? 17.541 -0.658 14.663 1.00 86.38 115 ASP A N 1
ATOM 870 C CA . ASP A 1 115 ? 16.308 -0.328 13.944 1.00 86.38 115 ASP A CA 1
ATOM 871 C C . ASP A 1 115 ? 15.353 -1.532 13.982 1.00 86.38 115 ASP A C 1
ATOM 873 O O . ASP A 1 115 ? 14.167 -1.381 14.257 1.00 86.38 115 ASP A O 1
ATOM 877 N N . VAL A 1 116 ? 15.901 -2.748 13.846 1.00 86.38 116 VAL A N 1
ATOM 878 C CA . VAL A 1 116 ? 15.183 -4.018 14.055 1.00 86.38 116 VAL A CA 1
ATOM 879 C C . VAL A 1 116 ? 14.588 -4.078 15.466 1.00 86.38 116 VAL A C 1
ATOM 881 O O . VAL A 1 116 ? 13.415 -4.403 15.633 1.00 86.38 116 VAL A O 1
ATOM 884 N N . ARG A 1 117 ? 15.371 -3.715 16.493 1.00 86.12 117 ARG A N 1
ATOM 885 C CA . ARG A 1 117 ? 14.882 -3.659 17.880 1.00 86.12 117 ARG A CA 1
ATOM 886 C C . ARG A 1 117 ? 13.775 -2.617 18.051 1.00 86.12 117 ARG A C 1
ATOM 888 O O . ARG A 1 117 ? 12.770 -2.909 18.689 1.00 86.12 117 ARG A O 1
ATOM 895 N N . ASN A 1 118 ? 13.940 -1.420 17.490 1.00 88.25 118 ASN A N 1
ATOM 896 C CA . ASN A 1 118 ? 12.922 -0.374 17.561 1.00 88.25 118 ASN A CA 1
ATOM 897 C C . ASN A 1 118 ? 11.616 -0.834 16.900 1.00 88.25 118 ASN A C 1
ATOM 899 O O . ASN A 1 118 ? 10.553 -0.653 17.482 1.00 88.25 118 ASN A O 1
ATOM 903 N N . LEU A 1 119 ? 11.693 -1.499 15.747 1.00 88.19 119 LEU A N 1
ATOM 904 C CA . LEU A 1 119 ? 10.537 -2.072 15.056 1.00 88.19 119 LEU A CA 1
ATOM 905 C C . LEU A 1 119 ? 9.830 -3.153 15.889 1.00 88.19 119 LEU A C 1
ATOM 907 O O . LEU A 1 119 ? 8.604 -3.196 15.940 1.00 88.19 119 LEU A O 1
ATOM 911 N N . GLN A 1 120 ? 10.578 -3.976 16.624 1.00 86.06 120 GLN A N 1
ATOM 912 C CA . GLN A 1 120 ? 9.990 -4.923 17.578 1.00 86.06 120 GLN A CA 1
ATOM 913 C C . GLN A 1 120 ? 9.276 -4.214 18.725 1.00 86.06 120 GLN A C 1
ATOM 915 O O . GLN A 1 120 ? 8.182 -4.627 19.113 1.00 86.06 120 GLN A O 1
ATOM 920 N N . THR A 1 121 ? 9.869 -3.150 19.270 1.00 88.06 121 THR A N 1
ATOM 921 C CA . THR A 1 121 ? 9.206 -2.342 20.295 1.00 88.06 121 THR A CA 1
ATOM 922 C C . THR A 1 121 ? 7.932 -1.714 19.733 1.00 88.06 121 THR A C 1
ATOM 924 O O . THR A 1 121 ? 6.887 -1.861 20.358 1.00 88.06 121 THR A O 1
ATOM 927 N N . LEU A 1 122 ? 7.985 -1.113 18.537 1.00 90.31 122 LEU A N 1
ATOM 928 C CA . LEU A 1 122 ? 6.830 -0.549 17.825 1.00 90.31 122 LEU A CA 1
ATOM 929 C C . LEU A 1 122 ? 5.708 -1.577 17.656 1.00 90.31 122 LEU A C 1
ATOM 931 O O . LEU A 1 122 ? 4.559 -1.275 17.963 1.00 90.31 122 LEU A O 1
ATOM 935 N N . LYS A 1 123 ? 6.049 -2.814 17.278 1.00 88.25 123 LYS A N 1
ATOM 936 C CA . LYS A 1 123 ? 5.094 -3.924 17.167 1.00 88.25 123 LYS A CA 1
ATOM 937 C C . LYS A 1 123 ? 4.345 -4.181 18.485 1.00 88.25 123 LYS A C 1
ATOM 939 O O . LYS A 1 123 ? 3.139 -4.419 18.486 1.00 88.25 123 LYS A O 1
ATOM 944 N N . HIS A 1 124 ? 5.050 -4.100 19.614 1.00 87.00 124 HIS A N 1
ATOM 945 C CA . HIS A 1 124 ? 4.469 -4.313 20.944 1.00 87.00 124 HIS A CA 1
ATOM 946 C C . HIS A 1 124 ? 3.626 -3.143 21.448 1.00 87.00 124 HIS A C 1
ATOM 948 O O . HIS A 1 124 ? 2.701 -3.368 22.224 1.00 87.00 124 HIS A O 1
ATOM 954 N N . ILE A 1 125 ? 3.969 -1.914 21.061 1.00 89.62 125 ILE A N 1
ATOM 955 C CA . ILE A 1 125 ? 3.250 -0.700 21.476 1.00 89.62 125 ILE A CA 1
ATOM 956 C C . ILE A 1 125 ? 2.227 -0.235 20.433 1.00 89.62 125 ILE A C 1
ATOM 958 O O . ILE A 1 125 ? 1.678 0.858 20.559 1.00 89.62 125 ILE A O 1
ATOM 962 N N . ALA A 1 126 ? 1.988 -1.045 19.400 1.00 91.19 126 ALA A N 1
ATOM 963 C CA . ALA A 1 126 ? 1.016 -0.759 18.363 1.00 91.19 126 ALA A CA 1
ATOM 964 C C . ALA A 1 126 ? -0.392 -0.589 18.970 1.00 91.19 126 ALA A C 1
ATOM 966 O O . ALA A 1 126 ? -0.766 -1.331 19.882 1.00 91.19 126 ALA A O 1
ATOM 967 N N . PRO A 1 127 ? -1.190 0.363 18.464 1.00 91.31 127 PRO A N 1
ATOM 968 C CA . PRO A 1 127 ? -2.491 0.702 19.039 1.00 91.31 127 PRO A CA 1
ATOM 969 C C . PRO A 1 127 ? -3.543 -0.390 18.797 1.00 91.31 127 PRO A C 1
ATOM 971 O O . PRO A 1 127 ? -4.492 -0.521 19.569 1.00 91.31 127 PRO A O 1
ATOM 974 N N . SER A 1 128 ? -3.367 -1.194 17.747 1.00 90.69 128 SER A N 1
ATOM 975 C CA . SER A 1 128 ? -4.231 -2.316 17.396 1.00 90.69 128 SER A CA 1
ATOM 976 C C . SER A 1 128 ? -3.415 -3.464 16.793 1.00 90.69 128 SER A C 1
ATOM 978 O O . SER A 1 128 ? -2.243 -3.311 16.444 1.00 90.69 128 SER A O 1
ATOM 980 N N . LYS A 1 129 ? -4.041 -4.640 16.680 1.00 86.56 129 LYS A N 1
ATOM 981 C CA . LYS A 1 129 ? -3.427 -5.824 16.052 1.00 86.56 129 LYS A CA 1
ATOM 982 C C . LYS A 1 129 ? -3.355 -5.703 14.534 1.00 86.56 129 LYS A C 1
ATOM 984 O O . LYS A 1 129 ? -2.497 -6.316 13.914 1.00 86.56 129 LYS A O 1
ATOM 989 N N . ASP A 1 130 ? -4.262 -4.920 13.967 1.00 88.81 130 ASP A N 1
ATOM 990 C CA . ASP A 1 130 ? -4.363 -4.706 12.530 1.00 88.81 130 ASP A CA 1
ATOM 991 C C . ASP A 1 130 ? -3.469 -3.548 12.068 1.00 88.81 130 ASP A C 1
ATOM 993 O O . ASP A 1 130 ? -3.295 -3.353 10.868 1.00 88.81 130 ASP A O 1
ATOM 997 N N . PHE A 1 131 ? -2.849 -2.821 13.007 1.00 92.31 131 PHE A N 1
ATOM 998 C CA . PHE A 1 131 ? -1.863 -1.800 12.693 1.00 92.31 131 PHE A CA 1
ATOM 999 C C . PHE A 1 131 ? -0.638 -2.422 12.013 1.00 92.31 131 PHE A C 1
ATOM 1001 O O . PHE A 1 131 ? -0.089 -3.420 12.491 1.00 92.31 131 PHE A O 1
ATOM 1008 N N . MET A 1 132 ? -0.186 -1.832 10.910 1.00 93.81 132 MET A N 1
ATOM 1009 C CA . MET A 1 132 ? 0.900 -2.375 10.090 1.00 93.81 132 MET A CA 1
ATOM 1010 C C . MET A 1 132 ? 2.130 -1.473 10.092 1.00 93.81 132 MET A C 1
ATOM 1012 O O . MET A 1 132 ? 2.029 -0.254 9.977 1.00 93.81 132 MET A O 1
ATOM 1016 N N . PHE A 1 133 ? 3.312 -2.077 10.151 1.00 94.00 133 PHE A N 1
ATOM 1017 C CA . PHE A 1 133 ? 4.569 -1.371 9.915 1.00 94.00 133 PHE A CA 1
ATOM 1018 C C . PHE A 1 133 ? 5.193 -1.849 8.610 1.00 94.00 133 PHE A C 1
ATOM 1020 O O . PHE A 1 133 ? 5.329 -3.051 8.387 1.00 94.00 133 PHE A O 1
ATOM 1027 N N . PHE A 1 134 ? 5.610 -0.912 7.767 1.00 93.62 134 PHE A N 1
ATOM 1028 C CA . PHE A 1 134 ? 6.297 -1.197 6.513 1.00 93.62 134 PHE A CA 1
ATOM 1029 C C . PHE A 1 134 ? 7.735 -0.715 6.631 1.00 93.62 134 PHE A C 1
ATOM 1031 O O . PHE A 1 134 ? 7.973 0.397 7.090 1.00 93.62 134 PHE A O 1
ATOM 1038 N N . ALA A 1 135 ? 8.708 -1.527 6.238 1.00 91.25 135 ALA A N 1
ATOM 1039 C CA . ALA A 1 135 ? 10.106 -1.112 6.260 1.00 91.25 135 ALA A CA 1
ATOM 1040 C C . ALA A 1 135 ? 10.854 -1.708 5.075 1.00 91.25 135 ALA A C 1
ATOM 1042 O O . ALA A 1 135 ? 10.627 -2.857 4.705 1.00 91.25 135 ALA A O 1
ATOM 1043 N N . SER A 1 136 ? 11.767 -0.939 4.490 1.00 89.19 136 SER A N 1
ATOM 1044 C CA . SER A 1 136 ? 12.743 -1.475 3.540 1.00 89.19 136 SER A CA 1
ATOM 1045 C C . SER A 1 136 ? 14.004 -1.912 4.283 1.00 89.19 136 SER A C 1
ATOM 1047 O O . SER A 1 136 ? 14.358 -1.352 5.322 1.00 89.19 136 SER A O 1
ATOM 1049 N N . ALA A 1 137 ? 14.701 -2.911 3.752 1.00 84.75 137 ALA A N 1
ATOM 1050 C CA . ALA A 1 137 ? 16.013 -3.322 4.237 1.00 84.75 137 ALA A CA 1
ATOM 1051 C C . ALA A 1 137 ? 17.050 -3.090 3.137 1.00 84.75 137 ALA A C 1
ATOM 1053 O O . ALA A 1 137 ? 16.763 -3.279 1.956 1.00 84.75 137 ALA A O 1
ATOM 1054 N N . LYS A 1 138 ? 18.264 -2.678 3.515 1.00 78.75 138 LYS A N 1
ATOM 1055 C CA . LYS A 1 138 ? 19.366 -2.509 2.552 1.00 78.75 138 LYS A CA 1
ATOM 1056 C C . LYS A 1 138 ? 19.950 -3.839 2.085 1.00 78.75 138 LYS A C 1
ATOM 1058 O O . LYS A 1 138 ? 20.411 -3.938 0.955 1.00 78.75 138 LYS A O 1
ATOM 1063 N N . ASP A 1 139 ? 19.942 -4.844 2.955 1.00 76.62 139 ASP A N 1
ATOM 1064 C CA . ASP A 1 139 ? 20.484 -6.168 2.681 1.00 76.62 139 ASP A CA 1
ATOM 1065 C C . ASP A 1 139 ? 19.687 -7.274 3.392 1.00 76.62 139 ASP A C 1
ATOM 1067 O O . ASP A 1 139 ? 18.891 -7.026 4.304 1.00 76.62 139 ASP A O 1
ATOM 1071 N N . VAL A 1 140 ? 19.910 -8.518 2.959 1.00 73.50 140 VAL A N 1
ATOM 1072 C CA . VAL A 1 140 ? 19.261 -9.714 3.522 1.00 73.50 140 VAL A CA 1
ATOM 1073 C C . VAL A 1 140 ? 19.614 -9.894 5.002 1.00 73.50 140 VAL A C 1
ATOM 1075 O O . VAL A 1 140 ? 18.771 -10.319 5.789 1.00 73.50 140 VAL A O 1
ATOM 1078 N N . SER A 1 141 ? 20.835 -9.535 5.414 1.00 75.38 141 SER A N 1
ATOM 1079 C CA . SER A 1 141 ? 21.273 -9.644 6.812 1.00 75.38 141 SER A CA 1
ATOM 1080 C C . SER A 1 141 ? 20.510 -8.725 7.764 1.00 75.38 141 SER A C 1
ATOM 1082 O O . SER A 1 141 ? 20.299 -9.094 8.918 1.00 75.38 141 SER A O 1
ATOM 1084 N N . ALA A 1 142 ? 20.077 -7.555 7.297 1.00 77.25 142 ALA A N 1
ATOM 1085 C CA . ALA A 1 142 ? 19.233 -6.636 8.047 1.00 77.25 142 ALA A CA 1
ATOM 1086 C C . ALA A 1 142 ? 17.767 -7.098 8.075 1.00 77.25 142 ALA A C 1
ATOM 1088 O O . ALA A 1 142 ? 17.076 -6.858 9.065 1.00 77.25 142 ALA A O 1
ATOM 1089 N N . ALA A 1 143 ? 17.303 -7.782 7.022 1.00 75.25 143 ALA A N 1
ATOM 1090 C CA . ALA A 1 143 ? 15.940 -8.302 6.925 1.00 75.25 143 ALA A CA 1
ATOM 1091 C C . ALA A 1 143 ? 15.718 -9.580 7.757 1.00 75.25 143 ALA A C 1
ATOM 1093 O O . ALA A 1 143 ? 14.705 -9.697 8.441 1.00 75.25 143 ALA A O 1
ATOM 1094 N N . ALA A 1 144 ? 16.663 -10.526 7.750 1.00 74.44 144 ALA A N 1
ATOM 1095 C CA . ALA A 1 144 ? 16.487 -11.856 8.348 1.00 74.44 144 ALA A CA 1
ATOM 1096 C C . ALA A 1 144 ? 16.067 -11.857 9.841 1.00 74.44 144 ALA A C 1
ATOM 1098 O O . ALA A 1 144 ? 15.162 -12.618 10.198 1.00 74.44 144 ALA A O 1
ATOM 1099 N N . PRO A 1 145 ? 16.619 -10.997 10.726 1.00 74.69 145 PRO A N 1
ATOM 1100 C CA . PRO A 1 145 ? 16.199 -10.936 12.129 1.00 74.69 145 PRO A CA 1
ATOM 1101 C C . PRO A 1 145 ? 14.730 -10.540 12.339 1.00 74.69 145 PRO A C 1
ATOM 1103 O O . PRO A 1 145 ? 14.149 -10.897 13.363 1.00 74.69 145 PRO A O 1
ATOM 1106 N N . LEU A 1 146 ? 14.125 -9.805 11.399 1.00 71.38 146 LEU A N 1
ATOM 1107 C CA . LEU A 1 146 ? 12.708 -9.424 11.464 1.00 71.38 146 LEU A CA 1
ATOM 1108 C C . LEU A 1 146 ? 11.788 -10.626 11.274 1.00 71.38 146 LEU A C 1
ATOM 1110 O O . LEU A 1 146 ? 10.691 -10.659 11.824 1.00 71.38 146 LEU A O 1
ATOM 1114 N N . LEU A 1 147 ? 12.250 -11.595 10.489 1.00 69.31 147 LEU A N 1
ATOM 1115 C CA . LEU A 1 147 ? 11.462 -12.723 10.012 1.00 69.31 147 LEU A CA 1
ATOM 1116 C C . LEU A 1 147 ? 11.547 -13.896 10.982 1.00 69.31 147 LEU A C 1
ATOM 1118 O O . LEU A 1 147 ? 10.522 -14.441 11.377 1.00 69.31 147 LEU A O 1
ATOM 1122 N N . LEU A 1 148 ? 12.753 -14.188 11.478 1.00 69.94 148 LEU A N 1
ATOM 1123 C CA . LEU A 1 148 ? 13.000 -15.251 12.461 1.00 69.94 148 LEU A CA 1
ATOM 1124 C C . LEU A 1 148 ? 12.255 -15.052 13.793 1.00 69.94 148 LEU A C 1
ATOM 1126 O O . LEU A 1 148 ? 12.049 -16.006 14.536 1.00 69.94 148 LEU A O 1
ATOM 1130 N N . GLN A 1 149 ? 11.870 -13.820 14.135 1.00 62.16 149 GLN A N 1
ATOM 1131 C CA . GLN A 1 149 ? 11.186 -13.529 15.400 1.00 62.16 149 GLN A CA 1
ATOM 1132 C C . GLN A 1 149 ? 9.664 -13.416 15.290 1.00 62.16 149 GLN A C 1
ATOM 1134 O O . GLN A 1 149 ? 9.006 -13.332 16.328 1.00 62.16 149 GLN A O 1
ATOM 1139 N N . GLN A 1 150 ? 9.084 -13.449 14.083 1.00 58.66 150 GLN A N 1
ATOM 1140 C CA . GLN A 1 150 ? 7.630 -13.609 13.955 1.00 58.66 150 GLN A CA 1
ATOM 1141 C C . GLN A 1 150 ? 7.182 -14.970 14.518 1.00 58.66 150 GLN A C 1
ATOM 1143 O O . GLN A 1 150 ? 6.183 -15.025 15.228 1.00 58.66 150 GLN A O 1
ATOM 1148 N N . GLU A 1 151 ? 7.988 -16.021 14.340 1.00 56.78 151 GLU A N 1
ATOM 1149 C CA . GLU A 1 151 ? 7.662 -17.394 14.758 1.00 56.78 151 GLU A CA 1
ATOM 1150 C C . GLU A 1 151 ? 7.604 -17.596 16.275 1.00 56.78 151 GLU A C 1
ATOM 1152 O O . GLU A 1 151 ? 6.745 -18.314 16.774 1.00 56.78 151 GLU A O 1
ATOM 1157 N N . GLN A 1 152 ? 8.499 -16.957 17.034 1.00 56.19 152 GLN A N 1
ATOM 1158 C CA . GLN A 1 152 ? 8.621 -17.219 18.476 1.00 56.19 152 GLN A CA 1
ATOM 1159 C C . GLN A 1 152 ? 7.577 -16.482 19.330 1.00 56.19 152 GLN A C 1
ATOM 1161 O O . GLN A 1 152 ? 7.439 -16.785 20.511 1.00 56.19 152 GLN A O 1
ATOM 1166 N N . GLN A 1 153 ? 6.862 -15.498 18.773 1.00 53.44 153 GLN A N 1
ATOM 1167 C CA . GLN A 1 153 ? 5.897 -14.677 19.522 1.00 53.44 153 GLN A CA 1
ATOM 1168 C C . GLN A 1 153 ? 4.429 -15.017 19.232 1.00 53.44 153 GL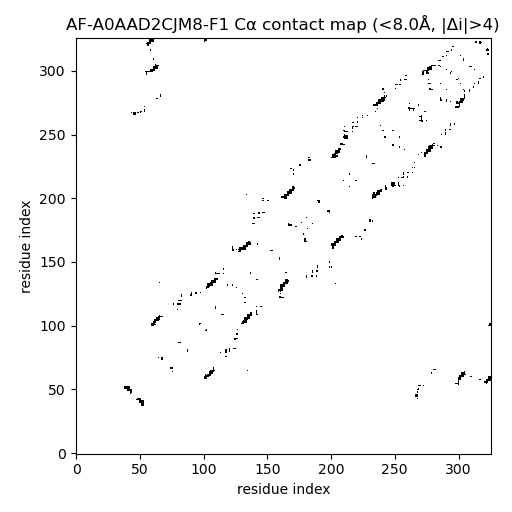N A C 1
ATOM 1170 O O . GLN A 1 153 ? 3.571 -14.671 20.045 1.00 53.44 153 GLN A O 1
ATOM 1175 N N . GLU A 1 154 ? 4.130 -15.707 18.126 1.00 55.22 154 GLU A N 1
ATOM 1176 C CA . GLU A 1 154 ? 2.756 -16.106 17.781 1.00 55.22 154 GLU A CA 1
ATOM 1177 C C . GLU A 1 154 ? 2.194 -17.203 18.702 1.00 55.22 154 GLU A C 1
ATOM 1179 O O . GLU A 1 154 ? 0.979 -17.282 18.875 1.00 55.22 154 GLU A O 1
ATOM 1184 N N . GLU A 1 155 ? 3.044 -17.994 19.368 1.00 54.28 155 GLU A N 1
ATOM 1185 C CA . GLU A 1 155 ? 2.582 -19.050 20.282 1.00 54.28 155 GLU A CA 1
ATOM 1186 C C . GLU A 1 155 ? 2.134 -18.544 21.667 1.00 54.28 155 GLU A C 1
ATOM 1188 O O . GLU A 1 155 ? 1.375 -19.241 22.341 1.00 54.28 155 GLU A O 1
ATOM 1193 N N . GLU A 1 156 ? 2.525 -17.335 22.098 1.00 52.56 156 GLU A N 1
ATOM 1194 C CA . GLU A 1 156 ? 2.242 -16.875 23.471 1.00 52.56 156 GLU A CA 1
ATOM 1195 C C . GLU A 1 156 ? 1.376 -15.616 23.598 1.00 52.56 156 GLU A C 1
ATOM 1197 O O . GLU A 1 156 ? 0.825 -15.395 24.677 1.00 52.56 156 GLU A O 1
ATOM 1202 N N . ASN A 1 157 ? 1.174 -14.798 22.555 1.00 50.09 157 ASN A N 1
ATOM 1203 C CA . ASN A 1 157 ? 0.319 -13.613 22.689 1.00 50.09 157 ASN A CA 1
ATOM 1204 C C . ASN A 1 157 ? -0.527 -13.297 21.460 1.00 50.09 157 ASN A C 1
ATOM 1206 O O . ASN A 1 157 ? -0.055 -13.091 20.350 1.00 50.09 157 ASN A O 1
ATOM 1210 N N . ASN A 1 158 ? -1.818 -13.129 21.726 1.00 52.84 158 ASN A N 1
ATOM 1211 C CA . ASN A 1 158 ? -2.882 -12.960 20.748 1.00 52.84 158 ASN A CA 1
ATOM 1212 C C . ASN A 1 158 ? -2.878 -11.574 20.061 1.00 52.84 158 ASN A C 1
ATOM 1214 O O . ASN A 1 158 ? -3.921 -11.176 19.557 1.00 52.84 158 ASN A O 1
ATOM 1218 N N . SER A 1 159 ? -1.799 -10.778 20.114 1.00 51.12 159 SER A N 1
ATOM 1219 C CA . SER A 1 159 ? -1.802 -9.344 19.763 1.00 51.12 159 SER A CA 1
ATOM 1220 C C . SER A 1 159 ? -0.580 -8.854 18.977 1.00 51.12 159 SER A C 1
ATOM 1222 O O . SER A 1 159 ? -0.034 -7.795 19.285 1.00 51.12 159 SER A O 1
ATOM 1224 N N . SER A 1 160 ? -0.116 -9.599 17.980 1.00 59.38 160 SER A N 1
ATOM 1225 C CA . SER A 1 160 ? 1.002 -9.149 17.151 1.00 59.38 160 SER A CA 1
ATOM 1226 C C . SER A 1 160 ? 0.520 -8.317 15.962 1.00 59.38 160 SER A C 1
ATOM 1228 O O . SER A 1 160 ? -0.046 -8.868 15.022 1.00 59.38 160 SER A O 1
ATOM 1230 N N . SER A 1 161 ? 0.798 -7.012 15.977 1.00 70.44 161 SER A N 1
ATOM 1231 C CA . SER A 1 161 ? 0.805 -6.198 14.754 1.00 70.44 161 SER A CA 1
ATOM 1232 C C . SER A 1 161 ? 1.768 -6.786 13.716 1.00 70.44 161 SER A C 1
ATOM 1234 O O . SER A 1 161 ? 2.720 -7.500 14.059 1.00 70.44 161 SER A O 1
ATOM 1236 N N . SER A 1 162 ? 1.513 -6.541 12.432 1.00 83.12 162 SER A N 1
ATOM 1237 C CA . SER A 1 162 ? 2.294 -7.159 11.354 1.00 83.12 162 SER A CA 1
ATOM 1238 C C . SER A 1 162 ? 3.361 -6.215 10.797 1.00 83.12 162 SER A C 1
ATOM 1240 O O . SER A 1 162 ? 3.198 -4.995 10.777 1.00 83.12 162 SER A O 1
ATOM 1242 N N . VAL A 1 163 ? 4.484 -6.798 10.372 1.00 85.50 163 VAL A N 1
ATOM 1243 C CA . VAL A 1 163 ? 5.573 -6.091 9.686 1.00 85.50 163 VAL A CA 1
ATOM 1244 C C . VAL A 1 163 ? 5.601 -6.576 8.246 1.00 85.50 163 VAL A C 1
ATOM 1246 O O . VAL A 1 163 ? 5.649 -7.787 8.033 1.00 85.50 163 VAL A O 1
ATOM 1249 N N . SER A 1 164 ? 5.588 -5.649 7.291 1.00 90.19 164 SER A N 1
ATOM 1250 C CA . SER A 1 164 ? 5.734 -5.928 5.862 1.00 90.19 164 SER A CA 1
ATOM 1251 C C . SER A 1 164 ? 7.071 -5.398 5.341 1.00 90.19 164 SER A C 1
ATOM 1253 O O . SER A 1 164 ? 7.426 -4.237 5.574 1.00 90.19 164 SER A O 1
ATOM 1255 N N . LEU A 1 165 ? 7.821 -6.247 4.639 1.00 89.69 165 LEU A N 1
ATOM 1256 C CA . LEU A 1 165 ? 9.087 -5.872 4.012 1.00 89.69 165 LEU A CA 1
ATOM 1257 C C . LEU A 1 165 ? 8.826 -5.220 2.650 1.00 89.69 165 LEU A C 1
ATOM 1259 O O . LEU A 1 165 ? 8.181 -5.816 1.789 1.00 89.69 165 LEU A O 1
ATOM 1263 N N . ILE A 1 166 ? 9.355 -4.015 2.442 1.00 90.06 166 ILE A N 1
ATOM 1264 C CA . ILE A 1 166 ? 9.218 -3.280 1.182 1.00 90.06 166 ILE A CA 1
ATOM 1265 C C . ILE A 1 166 ? 10.306 -3.717 0.203 1.00 90.06 166 ILE A C 1
ATOM 1267 O O . ILE A 1 166 ? 11.499 -3.621 0.502 1.00 90.06 166 ILE A O 1
ATOM 1271 N N . LEU A 1 167 ? 9.881 -4.137 -0.983 1.00 88.00 167 LEU A N 1
ATOM 1272 C CA . LEU A 1 167 ? 10.715 -4.593 -2.087 1.00 88.00 167 LEU A CA 1
ATOM 1273 C C . LEU A 1 167 ? 10.487 -3.676 -3.283 1.00 88.00 167 LEU A C 1
ATOM 1275 O O . LEU A 1 167 ? 9.348 -3.417 -3.660 1.00 88.00 167 LEU A O 1
ATOM 1279 N N . LYS A 1 168 ? 11.565 -3.160 -3.868 1.00 87.50 168 LYS A N 1
ATOM 1280 C CA . LYS A 1 168 ? 11.477 -2.255 -5.014 1.00 87.50 168 LYS A CA 1
ATOM 1281 C C . LYS A 1 168 ? 11.356 -3.059 -6.308 1.00 87.50 168 LYS A C 1
ATOM 1283 O O . LYS A 1 168 ? 12.199 -3.911 -6.574 1.00 87.50 168 LYS A O 1
ATOM 1288 N N . PHE A 1 169 ? 10.338 -2.746 -7.100 1.00 86.31 169 PHE A N 1
ATOM 1289 C CA . PHE A 1 169 ? 10.170 -3.209 -8.472 1.00 86.31 169 PHE A CA 1
ATOM 1290 C C . PHE A 1 169 ? 10.414 -2.035 -9.420 1.00 86.31 169 PHE A C 1
ATOM 1292 O O . PHE A 1 169 ? 9.822 -0.967 -9.253 1.00 86.31 169 PHE A O 1
ATOM 1299 N N . ASP A 1 170 ? 11.293 -2.219 -10.397 1.00 85.06 170 ASP A N 1
ATOM 1300 C CA . ASP A 1 170 ? 11.631 -1.203 -11.391 1.00 85.06 170 ASP A CA 1
ATOM 1301 C C . ASP A 1 170 ? 11.106 -1.644 -12.757 1.00 85.06 170 ASP A C 1
ATOM 1303 O O . ASP A 1 170 ? 11.527 -2.674 -13.276 1.00 85.06 170 ASP A O 1
ATOM 1307 N N . ALA A 1 171 ? 10.161 -0.887 -13.320 1.00 82.75 171 ALA A N 1
ATOM 1308 C CA . ALA A 1 171 ? 9.518 -1.246 -14.585 1.00 82.75 171 ALA A CA 1
ATOM 1309 C C . ALA A 1 171 ? 10.456 -1.126 -15.801 1.00 82.75 171 ALA A C 1
ATOM 1311 O O . ALA A 1 171 ? 10.167 -1.688 -16.859 1.00 82.75 171 ALA A O 1
ATOM 1312 N N . GLU A 1 172 ? 11.562 -0.389 -15.672 1.00 82.12 172 GLU A N 1
ATOM 1313 C CA . GLU A 1 172 ? 12.564 -0.259 -16.736 1.00 82.12 172 GLU A CA 1
ATOM 1314 C C . GLU A 1 172 ? 13.613 -1.376 -16.682 1.00 82.12 172 GLU A C 1
ATOM 1316 O O . GLU A 1 172 ? 14.273 -1.660 -17.688 1.00 82.12 172 GLU A O 1
ATOM 1321 N N . ASP A 1 173 ? 13.754 -2.046 -15.535 1.00 75.00 173 ASP A N 1
ATOM 1322 C CA . ASP A 1 173 ? 14.708 -3.133 -15.375 1.00 75.00 173 ASP A CA 1
ATOM 1323 C C . ASP A 1 173 ? 14.122 -4.443 -15.913 1.00 75.00 173 ASP A C 1
ATOM 1325 O O . ASP A 1 173 ? 13.472 -5.228 -15.223 1.00 75.00 173 ASP A O 1
ATOM 1329 N N . SER A 1 174 ? 14.366 -4.692 -17.200 1.00 58.62 174 SER A N 1
ATOM 1330 C CA . SER A 1 174 ? 13.976 -5.945 -17.861 1.00 58.62 174 SER A CA 1
ATOM 1331 C C . SER A 1 174 ? 14.612 -7.203 -17.239 1.00 58.62 174 SER A C 1
ATOM 1333 O O . SER A 1 174 ? 14.150 -8.316 -17.510 1.00 58.62 174 SER A O 1
ATOM 1335 N N . ASN A 1 175 ? 15.641 -7.055 -16.392 1.00 59.59 175 ASN A N 1
ATOM 1336 C CA . ASN A 1 175 ? 16.234 -8.152 -15.639 1.00 59.59 175 ASN A CA 1
ATOM 1337 C C . ASN A 1 175 ? 15.559 -8.288 -14.268 1.00 59.59 175 ASN A C 1
ATOM 1339 O O . ASN A 1 175 ? 16.077 -7.849 -13.244 1.00 59.59 175 ASN A O 1
ATOM 1343 N N . ILE A 1 176 ? 14.465 -9.055 -14.238 1.00 57.38 176 ILE A N 1
ATOM 1344 C CA . ILE A 1 176 ? 13.736 -9.479 -13.023 1.00 57.38 176 ILE A CA 1
ATOM 1345 C C . ILE A 1 176 ? 14.665 -10.050 -11.917 1.00 57.38 176 ILE A C 1
ATOM 1347 O O . ILE A 1 176 ? 14.288 -10.076 -10.749 1.00 57.38 176 ILE A O 1
ATOM 1351 N N . ASN A 1 177 ? 15.893 -10.463 -12.257 1.00 52.97 177 ASN A N 1
ATOM 1352 C CA . ASN A 1 177 ? 16.819 -11.165 -11.368 1.00 52.97 177 ASN A CA 1
ATOM 1353 C C . ASN A 1 177 ? 17.949 -10.317 -10.741 1.00 52.97 177 ASN A C 1
ATOM 1355 O O . ASN A 1 177 ? 18.616 -10.829 -9.843 1.00 52.97 177 ASN A O 1
ATOM 1359 N N . GLU A 1 178 ? 18.236 -9.087 -11.196 1.00 46.72 178 GLU A N 1
ATOM 1360 C CA . GLU A 1 178 ? 19.474 -8.379 -10.783 1.00 46.72 178 GLU A CA 1
ATOM 1361 C C . GLU A 1 178 ? 19.290 -7.290 -9.710 1.00 46.72 178 GLU A C 1
ATOM 1363 O O . GLU A 1 178 ? 20.250 -6.987 -8.997 1.00 46.72 178 GLU A O 1
ATOM 1368 N N . GLY A 1 179 ? 18.082 -6.745 -9.526 1.00 46.41 179 GLY A N 1
ATOM 1369 C CA . GLY A 1 179 ? 17.842 -5.611 -8.618 1.00 46.41 179 GLY A CA 1
ATOM 1370 C C . GLY A 1 179 ? 17.017 -5.898 -7.359 1.00 46.41 179 GLY A C 1
ATOM 1371 O O . GLY A 1 179 ? 17.106 -5.137 -6.391 1.00 46.41 179 GLY A O 1
ATOM 1372 N N . SER A 1 180 ? 16.218 -6.971 -7.325 1.00 54.66 180 SER A N 1
ATOM 1373 C CA . SER A 1 180 ? 15.377 -7.251 -6.159 1.00 54.66 180 SER A CA 1
ATOM 1374 C C . SER A 1 180 ? 16.161 -8.032 -5.113 1.00 54.66 180 SER A C 1
ATOM 1376 O O . SER A 1 180 ? 16.883 -8.979 -5.425 1.00 54.66 180 SER A O 1
ATOM 1378 N N . MET A 1 181 ? 16.016 -7.647 -3.843 1.00 61.50 181 MET A N 1
ATOM 1379 C CA . MET A 1 181 ? 16.446 -8.495 -2.737 1.00 61.50 181 MET A CA 1
ATOM 1380 C C . MET A 1 181 ? 15.817 -9.871 -2.960 1.00 61.50 181 MET A C 1
ATOM 1382 O O . MET A 1 181 ? 14.596 -9.988 -3.011 1.00 61.50 181 MET A O 1
ATOM 1386 N N . ASP A 1 182 ? 16.661 -10.866 -3.213 1.00 68.50 182 ASP A N 1
ATOM 1387 C CA . ASP A 1 182 ? 16.237 -12.199 -3.615 1.00 68.50 182 ASP A CA 1
ATOM 1388 C C . ASP A 1 182 ? 15.430 -12.799 -2.462 1.00 68.50 182 ASP A C 1
ATOM 1390 O O . ASP A 1 182 ? 15.995 -13.180 -1.432 1.00 68.50 182 ASP A O 1
ATOM 1394 N N . LEU A 1 183 ? 14.101 -12.796 -2.598 1.00 71.25 183 LEU A N 1
ATOM 1395 C CA . LEU A 1 183 ? 13.201 -13.324 -1.578 1.00 71.25 183 LEU A CA 1
ATOM 1396 C C . LEU A 1 183 ? 13.559 -14.775 -1.271 1.00 71.25 183 LEU A C 1
ATOM 1398 O O . LEU A 1 183 ? 13.476 -15.177 -0.115 1.00 71.25 183 LEU A O 1
ATOM 1402 N N . GLN A 1 184 ? 14.083 -15.518 -2.253 1.00 72.44 184 GLN A N 1
ATOM 1403 C CA . GLN A 1 184 ? 14.610 -16.853 -2.024 1.00 72.44 184 GLN A CA 1
ATOM 1404 C C . GLN A 1 184 ? 15.794 -16.834 -1.056 1.00 72.44 184 GLN A C 1
ATOM 1406 O O . GLN A 1 184 ? 15.803 -17.617 -0.119 1.00 72.44 184 GLN A O 1
ATOM 1411 N N . LYS A 1 185 ? 16.749 -15.902 -1.180 1.00 75.88 185 LYS A N 1
ATOM 1412 C CA . LYS A 1 185 ? 17.850 -15.768 -0.202 1.00 75.88 185 LYS A CA 1
ATOM 1413 C C . LYS A 1 185 ? 17.355 -15.379 1.183 1.00 75.88 185 LYS A C 1
ATOM 1415 O O . LYS A 1 185 ? 17.962 -15.782 2.172 1.00 75.88 185 LYS A O 1
ATOM 1420 N N . ILE A 1 186 ? 16.289 -14.586 1.264 1.00 73.69 186 ILE A N 1
ATOM 1421 C CA . ILE A 1 186 ? 15.646 -14.264 2.539 1.00 73.69 186 ILE A CA 1
ATOM 1422 C C . ILE A 1 186 ? 15.028 -15.534 3.136 1.00 73.69 186 ILE A C 1
ATOM 1424 O O . ILE A 1 186 ? 15.310 -15.863 4.286 1.00 73.69 186 ILE A O 1
ATOM 1428 N N . HIS A 1 187 ? 14.250 -16.279 2.350 1.00 72.25 187 HIS A N 1
ATOM 1429 C CA . HIS A 1 187 ? 13.667 -17.554 2.756 1.00 72.25 187 HIS A CA 1
ATOM 1430 C C . HIS A 1 187 ? 14.734 -18.584 3.134 1.00 72.25 187 HIS A C 1
ATOM 1432 O O . HIS A 1 187 ? 14.572 -19.264 4.138 1.00 72.25 187 HIS A O 1
ATOM 1438 N N . ASP A 1 188 ? 15.847 -18.659 2.408 1.00 73.44 188 ASP A N 1
ATOM 1439 C CA . ASP A 1 188 ? 16.962 -19.563 2.693 1.00 73.44 188 ASP A CA 1
ATOM 1440 C C . ASP A 1 188 ? 17.697 -19.151 3.980 1.00 73.44 188 ASP A C 1
ATOM 1442 O O . ASP A 1 188 ? 18.069 -20.002 4.789 1.00 73.44 188 ASP A O 1
ATOM 1446 N N . ALA A 1 189 ? 17.879 -17.845 4.211 1.00 71.44 189 ALA A N 1
ATOM 1447 C CA . ALA A 1 189 ? 18.487 -17.324 5.436 1.00 71.44 189 ALA A CA 1
ATOM 1448 C C . ALA A 1 189 ? 17.610 -17.562 6.677 1.00 71.44 189 ALA A C 1
ATOM 1450 O O . ALA A 1 189 ? 18.141 -17.748 7.772 1.00 71.44 189 ALA A O 1
ATOM 1451 N N . VAL A 1 190 ? 16.285 -17.564 6.509 1.00 68.88 190 VAL A N 1
ATOM 1452 C CA . VAL A 1 190 ? 15.312 -17.831 7.580 1.00 68.88 190 VAL A CA 1
ATOM 1453 C C . VAL A 1 190 ? 15.119 -19.340 7.787 1.00 68.88 190 VAL A C 1
ATOM 1455 O O . VAL A 1 190 ? 15.161 -19.822 8.914 1.00 68.88 190 VAL A O 1
ATOM 1458 N N . GLY A 1 191 ? 14.975 -20.101 6.702 1.00 59.00 191 GLY A N 1
ATOM 1459 C CA . GLY A 1 191 ? 14.635 -21.526 6.693 1.00 59.00 191 GLY A CA 1
ATOM 1460 C C . GLY A 1 191 ? 15.822 -22.486 6.792 1.00 59.00 191 GLY A C 1
ATOM 1461 O O . GLY A 1 191 ? 15.623 -23.684 6.992 1.00 59.00 191 GLY A O 1
ATOM 1462 N N . GLY A 1 192 ? 17.063 -21.996 6.706 1.00 54.22 192 GLY A N 1
ATOM 1463 C CA . GLY A 1 192 ? 18.281 -22.814 6.695 1.00 54.22 192 GLY A CA 1
ATOM 1464 C C . GLY A 1 192 ? 18.568 -23.639 7.958 1.00 54.22 192 GLY A C 1
ATOM 1465 O O . GLY A 1 192 ? 19.618 -24.277 8.014 1.00 54.22 192 GLY A O 1
ATOM 1466 N N . ASN A 1 193 ? 17.689 -23.651 8.970 1.00 51.44 193 ASN A N 1
ATOM 1467 C CA . ASN A 1 193 ? 17.964 -24.332 10.239 1.00 51.44 193 ASN A CA 1
ATOM 1468 C C . ASN A 1 193 ? 16.861 -25.249 10.799 1.00 51.44 193 ASN A C 1
ATOM 1470 O O . ASN A 1 193 ? 17.120 -25.913 11.804 1.00 51.44 193 ASN A O 1
ATOM 1474 N N . THR A 1 194 ? 15.677 -25.375 10.184 1.00 48.62 194 THR A N 1
ATOM 1475 C CA . THR A 1 194 ? 14.613 -26.242 10.733 1.00 48.62 194 THR A CA 1
ATOM 1476 C C . THR A 1 194 ? 13.711 -26.866 9.664 1.00 48.62 194 THR A C 1
ATOM 1478 O O . THR A 1 194 ? 13.174 -26.179 8.807 1.00 48.62 194 THR A O 1
ATOM 1481 N N . ASN A 1 195 ? 13.460 -28.178 9.777 1.00 50.38 195 ASN A N 1
ATOM 1482 C CA . ASN A 1 195 ? 12.478 -28.962 8.997 1.00 50.38 195 ASN A CA 1
ATOM 1483 C C . ASN A 1 195 ? 11.005 -28.578 9.284 1.00 50.38 195 ASN A C 1
ATOM 1485 O O . ASN A 1 195 ? 10.100 -29.405 9.156 1.00 50.38 195 ASN A O 1
ATOM 1489 N N . THR A 1 196 ? 10.742 -27.355 9.725 1.00 47.69 196 THR A N 1
ATOM 1490 C CA . THR A 1 196 ? 9.467 -26.969 10.322 1.00 47.69 196 THR A CA 1
ATOM 1491 C C . THR A 1 196 ? 9.103 -25.571 9.860 1.00 47.69 196 THR A C 1
ATOM 1493 O O . THR A 1 196 ? 9.781 -24.625 10.224 1.00 47.69 196 THR A O 1
ATOM 1496 N N . ILE A 1 197 ? 8.002 -25.513 9.102 1.00 50.50 197 ILE A N 1
ATOM 1497 C CA . ILE A 1 197 ? 7.170 -24.342 8.804 1.00 50.50 197 ILE A CA 1
ATOM 1498 C C . ILE A 1 197 ? 7.869 -23.289 7.928 1.00 50.50 197 ILE A C 1
ATOM 1500 O O . ILE A 1 197 ? 8.745 -22.554 8.353 1.00 50.50 197 ILE A O 1
ATOM 1504 N N . THR A 1 198 ? 7.434 -23.191 6.671 1.00 54.72 198 THR A N 1
ATOM 1505 C CA . THR A 1 198 ? 7.711 -22.035 5.812 1.00 54.72 198 THR A CA 1
ATOM 1506 C C . THR A 1 198 ? 7.053 -20.805 6.430 1.00 54.72 198 THR A C 1
ATOM 1508 O O . THR A 1 198 ? 5.837 -20.631 6.307 1.00 54.72 198 THR A O 1
ATOM 1511 N N . THR A 1 199 ? 7.830 -19.971 7.115 1.00 58.81 199 THR A N 1
ATOM 1512 C CA . THR A 1 199 ? 7.369 -18.676 7.611 1.00 58.81 199 THR A CA 1
ATOM 1513 C C . THR A 1 199 ? 6.921 -17.831 6.430 1.00 58.81 199 THR A C 1
ATOM 1515 O O . THR A 1 199 ? 7.717 -17.511 5.541 1.00 58.81 199 THR A O 1
ATOM 1518 N N . LYS A 1 200 ? 5.635 -17.477 6.391 1.00 69.00 200 LYS A N 1
ATOM 1519 C CA . LYS A 1 200 ? 5.143 -16.557 5.372 1.00 69.00 200 LYS A CA 1
ATOM 1520 C C . LYS A 1 200 ? 5.587 -15.146 5.747 1.00 69.00 200 LYS A C 1
ATOM 1522 O O . LYS A 1 200 ? 5.139 -14.597 6.747 1.00 69.00 200 LYS A O 1
ATOM 1527 N N . VAL A 1 201 ? 6.462 -14.569 4.934 1.00 75.94 201 VAL A N 1
ATOM 1528 C CA . VAL A 1 201 ? 6.927 -13.191 5.089 1.00 75.94 201 VAL A CA 1
ATOM 1529 C C . VAL A 1 201 ? 5.923 -12.264 4.420 1.00 75.94 201 VAL A C 1
ATOM 1531 O O . VAL A 1 201 ? 5.673 -12.411 3.227 1.00 75.94 201 VAL A O 1
ATOM 1534 N N . ASN A 1 202 ? 5.372 -11.299 5.159 1.00 86.50 202 ASN A N 1
ATOM 1535 C CA . ASN A 1 202 ? 4.562 -10.255 4.537 1.00 86.50 202 ASN A CA 1
ATOM 1536 C C . ASN A 1 202 ? 5.461 -9.334 3.707 1.00 86.50 202 ASN A C 1
ATOM 1538 O O . ASN A 1 202 ? 6.460 -8.808 4.210 1.00 86.50 202 ASN A O 1
ATOM 1542 N N . THR A 1 203 ? 5.099 -9.131 2.446 1.00 89.25 203 THR A N 1
ATOM 1543 C CA . THR A 1 203 ? 5.881 -8.323 1.505 1.00 89.25 203 THR A CA 1
ATOM 1544 C C . THR A 1 203 ? 5.026 -7.264 0.820 1.00 89.25 203 THR A C 1
ATOM 1546 O O . THR A 1 203 ? 3.892 -7.510 0.403 1.00 89.25 203 THR A O 1
ATOM 1549 N N . THR A 1 204 ? 5.595 -6.072 0.671 1.00 92.62 204 THR A N 1
ATOM 1550 C CA . THR A 1 204 ? 5.019 -4.959 -0.082 1.00 92.62 204 THR A CA 1
ATOM 1551 C C . THR A 1 204 ? 5.920 -4.665 -1.266 1.00 92.62 204 THR A C 1
ATOM 1553 O O . THR A 1 204 ? 7.094 -4.362 -1.086 1.00 92.62 204 THR A O 1
ATOM 1556 N N . ILE A 1 205 ? 5.381 -4.721 -2.477 1.00 91.94 205 ILE A N 1
ATOM 1557 C CA . ILE A 1 205 ? 6.122 -4.358 -3.684 1.00 91.94 205 ILE A CA 1
ATOM 1558 C C . ILE A 1 205 ? 5.873 -2.880 -3.945 1.00 91.94 205 ILE A C 1
ATOM 1560 O O . ILE A 1 205 ? 4.731 -2.501 -4.168 1.00 91.94 205 ILE A O 1
ATOM 1564 N N . VAL A 1 206 ? 6.909 -2.047 -3.921 1.00 91.94 206 VAL A N 1
ATOM 1565 C CA . VAL A 1 206 ? 6.809 -0.654 -4.363 1.00 91.94 206 VAL A CA 1
ATOM 1566 C C . VAL A 1 206 ? 7.206 -0.561 -5.828 1.00 91.94 206 VAL A C 1
ATOM 1568 O O . VAL A 1 206 ? 8.318 -0.941 -6.203 1.00 91.94 206 VAL A O 1
ATOM 1571 N N . LEU A 1 207 ? 6.289 -0.073 -6.657 1.00 91.69 207 LEU A N 1
ATOM 1572 C CA . LEU A 1 207 ? 6.543 0.153 -8.073 1.00 91.69 207 LEU A CA 1
ATOM 1573 C C . LEU A 1 207 ? 7.338 1.446 -8.252 1.00 91.69 207 LEU A C 1
ATOM 1575 O O . LEU A 1 207 ? 7.073 2.457 -7.606 1.00 91.69 207 LEU A O 1
ATOM 1579 N N . SER A 1 208 ? 8.325 1.417 -9.135 1.00 88.38 208 SER A N 1
ATOM 1580 C CA . SER A 1 208 ? 9.170 2.565 -9.442 1.00 88.38 208 SER A CA 1
ATOM 1581 C C . SER A 1 208 ? 9.363 2.717 -10.941 1.00 88.38 208 SER A C 1
ATOM 1583 O O . SER A 1 208 ? 9.238 1.744 -11.685 1.00 88.38 208 SER A O 1
ATOM 1585 N N . ASN A 1 209 ? 9.641 3.956 -11.358 1.00 85.88 209 ASN A N 1
ATOM 1586 C CA . ASN A 1 209 ? 9.730 4.352 -12.764 1.00 85.88 209 ASN A CA 1
ATOM 1587 C C . ASN A 1 209 ? 8.473 3.960 -13.555 1.00 85.88 209 ASN A C 1
ATOM 1589 O O . ASN A 1 209 ? 8.569 3.452 -14.665 1.00 85.88 209 ASN A O 1
ATOM 1593 N N . ILE A 1 210 ? 7.298 4.177 -12.964 1.00 88.25 210 ILE A N 1
ATOM 1594 C CA . ILE A 1 210 ? 5.992 3.909 -13.575 1.00 88.25 210 ILE A CA 1
ATOM 1595 C C . ILE A 1 210 ? 5.256 5.213 -13.906 1.00 88.25 210 ILE A C 1
ATOM 1597 O O . ILE A 1 210 ? 5.651 6.289 -13.456 1.00 88.25 210 ILE A O 1
ATOM 1601 N N . GLY A 1 211 ? 4.155 5.102 -14.653 1.00 83.88 211 GLY A N 1
ATOM 1602 C CA . GLY A 1 211 ? 3.246 6.219 -14.921 1.00 83.88 211 GLY A CA 1
ATOM 1603 C C . GLY A 1 211 ? 3.740 7.181 -15.999 1.00 83.88 211 GLY A C 1
ATOM 1604 O O . GLY A 1 211 ? 3.296 8.323 -16.034 1.00 83.88 211 GLY A O 1
ATOM 1605 N N . LYS A 1 212 ? 4.666 6.751 -16.865 1.00 87.88 212 LYS A N 1
ATOM 1606 C CA . LYS A 1 212 ? 5.079 7.530 -18.041 1.00 87.88 212 LYS A CA 1
ATOM 1607 C C . LYS A 1 212 ? 4.101 7.277 -19.196 1.00 87.88 212 LYS A C 1
ATOM 1609 O O . LYS A 1 212 ? 3.684 6.139 -19.398 1.00 87.88 212 LYS A O 1
ATOM 1614 N N . GLU A 1 213 ? 3.765 8.304 -19.979 1.00 84.44 213 GLU A N 1
ATOM 1615 C CA . GLU A 1 213 ? 2.810 8.191 -21.103 1.00 84.44 213 GLU A CA 1
ATOM 1616 C C . GLU A 1 213 ? 3.207 7.144 -22.162 1.00 84.44 213 GLU A C 1
ATOM 1618 O O . GLU A 1 213 ? 2.349 6.561 -22.826 1.00 84.44 213 GLU A O 1
ATOM 1623 N N . ASP A 1 214 ? 4.508 6.912 -22.352 1.00 87.88 214 ASP A N 1
ATOM 1624 C CA . ASP A 1 214 ? 5.049 5.968 -23.334 1.00 87.88 214 ASP A CA 1
ATOM 1625 C C . ASP A 1 214 ? 5.077 4.516 -22.833 1.00 87.88 214 ASP A C 1
ATOM 1627 O O . ASP A 1 214 ? 5.306 3.585 -23.614 1.00 87.88 214 ASP A O 1
ATOM 1631 N N . GLN A 1 215 ? 4.814 4.303 -21.544 1.00 89.00 215 GLN A N 1
ATOM 1632 C CA . GLN A 1 215 ? 4.736 2.975 -20.964 1.00 89.00 215 GLN A CA 1
ATOM 1633 C C . GLN A 1 215 ? 3.379 2.338 -21.236 1.00 89.00 215 GLN A C 1
ATOM 1635 O O . GLN A 1 215 ? 2.328 2.962 -21.137 1.00 89.00 215 GLN A O 1
ATOM 1640 N N . ASN A 1 216 ? 3.399 1.042 -21.546 1.00 92.56 216 ASN A N 1
ATOM 1641 C CA . ASN A 1 216 ? 2.182 0.260 -21.699 1.00 92.56 216 ASN A CA 1
ATOM 1642 C C . ASN A 1 216 ? 1.758 -0.315 -20.330 1.00 92.56 216 ASN A C 1
ATOM 1644 O O . ASN A 1 216 ? 2.460 -1.202 -19.827 1.00 92.56 216 ASN A O 1
ATOM 1648 N N . PRO A 1 217 ? 0.615 0.110 -19.752 1.00 93.31 217 PRO A N 1
ATOM 1649 C CA . PRO A 1 217 ? 0.184 -0.338 -18.426 1.00 93.31 217 PRO A CA 1
ATOM 1650 C C . PRO A 1 217 ? -0.031 -1.854 -18.330 1.00 93.31 217 PRO A C 1
ATOM 1652 O O . PRO A 1 217 ? 0.352 -2.471 -17.338 1.00 93.31 217 PRO A O 1
ATOM 1655 N N . ILE A 1 218 ? -0.530 -2.482 -19.401 1.00 94.19 218 ILE A N 1
ATOM 1656 C CA . ILE A 1 218 ? -0.735 -3.938 -19.486 1.00 94.19 218 ILE A CA 1
ATOM 1657 C C . ILE A 1 218 ? 0.606 -4.675 -19.388 1.00 94.19 218 ILE A C 1
ATOM 1659 O O . ILE A 1 218 ? 0.710 -5.725 -18.755 1.00 94.19 218 ILE A O 1
ATOM 1663 N N . SER A 1 219 ? 1.653 -4.139 -20.022 1.00 93.56 219 SER A N 1
ATOM 1664 C CA . SER A 1 219 ? 2.993 -4.733 -19.955 1.00 93.56 219 SER A CA 1
ATOM 1665 C C . SER A 1 219 ? 3.528 -4.711 -18.524 1.00 93.56 219 SER A C 1
ATOM 1667 O O . SER A 1 219 ? 4.001 -5.735 -18.037 1.00 93.56 219 SER A O 1
ATOM 1669 N N . ILE A 1 220 ? 3.394 -3.575 -17.832 1.00 92.88 220 ILE A N 1
ATOM 1670 C CA . ILE A 1 220 ? 3.834 -3.427 -16.439 1.00 92.88 220 ILE A CA 1
ATOM 1671 C C . ILE A 1 220 ? 3.034 -4.363 -15.528 1.00 92.88 220 ILE A C 1
ATOM 1673 O O . ILE A 1 220 ? 3.632 -5.102 -14.751 1.00 92.88 220 ILE A O 1
ATOM 1677 N N . ALA A 1 221 ? 1.705 -4.398 -15.654 1.00 94.81 221 ALA A N 1
ATOM 1678 C CA . ALA A 1 221 ? 0.855 -5.275 -14.851 1.00 94.81 221 ALA A CA 1
ATOM 1679 C C . ALA A 1 221 ? 1.237 -6.758 -15.015 1.00 94.81 221 ALA A C 1
ATOM 1681 O O . ALA A 1 221 ? 1.395 -7.471 -14.024 1.00 94.81 221 ALA A O 1
ATOM 1682 N N . ASN A 1 222 ? 1.491 -7.211 -16.247 1.00 92.50 222 ASN A N 1
ATOM 1683 C CA . ASN A 1 222 ? 1.957 -8.578 -16.503 1.00 92.50 222 ASN A CA 1
ATOM 1684 C C . ASN A 1 222 ? 3.342 -8.862 -15.903 1.00 92.50 222 ASN A C 1
ATOM 1686 O O . ASN A 1 222 ? 3.585 -9.969 -15.425 1.00 92.50 222 ASN A O 1
ATOM 1690 N N . GLN A 1 223 ? 4.252 -7.885 -15.912 1.00 91.75 223 GLN A N 1
ATOM 16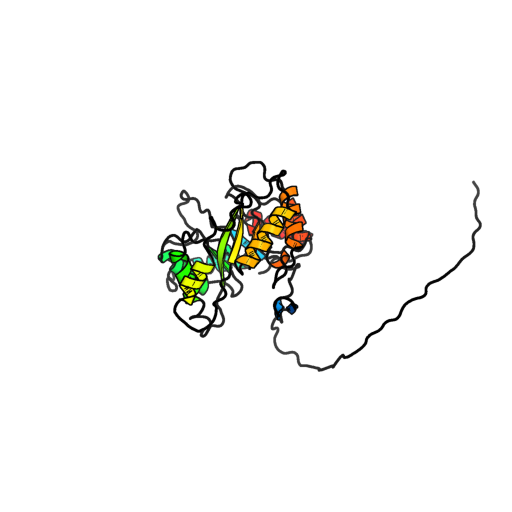91 C CA . GLN A 1 223 ? 5.560 -8.039 -15.273 1.00 91.75 223 GLN A CA 1
ATOM 1692 C C . GLN A 1 223 ? 5.434 -8.129 -13.750 1.00 91.75 223 GLN A C 1
ATOM 1694 O O . GLN A 1 223 ? 6.079 -8.979 -13.142 1.00 91.75 223 GLN A O 1
ATOM 1699 N N . VAL A 1 224 ? 4.569 -7.313 -13.140 1.00 91.75 224 VAL A N 1
ATOM 1700 C CA . VAL A 1 224 ? 4.268 -7.381 -11.702 1.00 91.75 224 VAL A CA 1
ATOM 1701 C C . VAL A 1 224 ? 3.660 -8.738 -11.343 1.00 91.75 224 VAL A C 1
ATOM 1703 O O . VAL A 1 224 ? 4.095 -9.355 -10.373 1.00 91.75 224 VAL A O 1
ATOM 1706 N N . ALA A 1 225 ? 2.718 -9.244 -12.145 1.00 91.81 225 ALA A N 1
ATOM 1707 C CA . ALA A 1 225 ? 2.140 -10.576 -11.969 1.00 91.81 225 ALA A CA 1
ATOM 1708 C C . ALA A 1 225 ? 3.211 -11.676 -12.020 1.00 91.81 225 ALA A C 1
ATOM 1710 O O . ALA A 1 225 ? 3.336 -12.462 -11.083 1.00 91.81 225 ALA A O 1
ATOM 1711 N N . ALA A 1 226 ? 4.047 -11.672 -13.064 1.00 89.44 226 ALA A N 1
ATOM 1712 C CA . ALA A 1 226 ? 5.138 -12.632 -13.209 1.00 89.44 226 ALA A CA 1
ATOM 1713 C C . ALA A 1 226 ? 6.141 -12.553 -12.045 1.00 89.44 226 ALA A C 1
ATOM 1715 O O . ALA A 1 226 ? 6.642 -13.579 -11.585 1.00 89.44 226 ALA A O 1
ATOM 1716 N N . TRP A 1 227 ? 6.419 -11.344 -11.549 1.00 87.31 227 TRP A N 1
ATOM 1717 C CA . TRP A 1 227 ? 7.293 -11.135 -10.400 1.00 87.31 227 TRP A CA 1
ATOM 1718 C C . TRP A 1 227 ? 6.685 -11.711 -9.115 1.00 87.31 227 TRP A C 1
ATOM 1720 O O . TRP A 1 227 ? 7.387 -12.381 -8.355 1.00 87.31 227 TRP A O 1
ATOM 1730 N N . ILE A 1 228 ? 5.386 -11.495 -8.883 1.00 88.25 228 ILE A N 1
ATOM 1731 C CA . ILE A 1 228 ? 4.653 -12.046 -7.733 1.00 88.25 228 ILE A CA 1
ATOM 1732 C C . ILE A 1 228 ? 4.649 -13.574 -7.774 1.00 88.25 228 ILE A C 1
ATOM 1734 O O . ILE A 1 228 ? 4.988 -14.202 -6.770 1.00 88.25 228 ILE A O 1
ATOM 1738 N N . ASP A 1 229 ? 4.342 -14.166 -8.928 1.00 86.00 229 ASP A N 1
ATOM 1739 C CA . ASP A 1 229 ? 4.315 -15.620 -9.104 1.00 86.00 229 ASP A CA 1
ATOM 1740 C C . ASP A 1 229 ? 5.694 -16.253 -8.872 1.00 86.00 229 ASP A C 1
ATOM 1742 O O . ASP A 1 229 ? 5.802 -17.305 -8.239 1.00 86.00 229 ASP A O 1
ATOM 1746 N N . ALA A 1 230 ? 6.760 -15.600 -9.348 1.00 83.50 230 ALA A N 1
ATOM 1747 C CA . ALA A 1 230 ? 8.127 -16.088 -9.192 1.00 83.50 230 ALA A CA 1
ATOM 1748 C C . ALA A 1 230 ? 8.625 -16.016 -7.741 1.00 83.50 230 ALA A C 1
ATOM 1750 O O . ALA A 1 230 ? 9.337 -16.914 -7.293 1.00 83.50 230 ALA A O 1
ATOM 1751 N N . ASN A 1 231 ? 8.258 -14.960 -7.010 1.00 78.94 231 ASN A N 1
ATOM 1752 C CA . ASN A 1 231 ? 8.791 -14.692 -5.674 1.00 78.94 231 ASN A CA 1
ATOM 1753 C C . ASN A 1 231 ? 7.849 -15.102 -4.530 1.00 78.94 231 ASN A C 1
ATOM 1755 O O . ASN A 1 231 ? 8.236 -15.000 -3.369 1.00 78.94 231 ASN A O 1
ATOM 1759 N N . GLN A 1 232 ? 6.620 -15.530 -4.839 1.00 78.00 232 GLN A N 1
ATOM 1760 C CA . GLN A 1 232 ? 5.573 -15.858 -3.859 1.00 78.00 232 GLN A CA 1
ATOM 1761 C C . GLN A 1 232 ? 5.312 -14.727 -2.838 1.00 78.00 232 GLN A C 1
ATOM 1763 O O . GLN A 1 232 ? 4.960 -14.981 -1.685 1.00 78.00 232 GLN A O 1
ATOM 1768 N N . GLY A 1 233 ? 5.491 -13.473 -3.269 1.00 80.38 233 GLY A N 1
ATOM 1769 C CA . GLY A 1 233 ? 5.324 -12.265 -2.458 1.00 80.38 233 GLY A CA 1
ATOM 1770 C C . GLY A 1 233 ? 4.113 -11.420 -2.868 1.00 80.38 233 GLY A C 1
ATOM 1771 O O . GLY A 1 233 ? 3.135 -11.919 -3.421 1.00 80.38 233 GLY A O 1
ATOM 1772 N N . GLY A 1 234 ? 4.178 -10.114 -2.602 1.00 86.12 234 GLY A N 1
ATOM 1773 C CA . GLY A 1 234 ? 3.157 -9.151 -3.019 1.00 86.12 234 GLY A CA 1
ATOM 1774 C C . GLY A 1 234 ? 1.861 -9.257 -2.220 1.00 86.12 234 GLY A C 1
ATOM 1775 O O . GLY A 1 234 ? 0.770 -9.285 -2.798 1.00 86.12 234 GLY A O 1
ATOM 1776 N N . ASP A 1 235 ? 1.960 -9.308 -0.888 1.00 91.06 235 ASP A N 1
ATOM 1777 C CA . ASP A 1 235 ? 0.792 -9.133 -0.014 1.00 91.06 235 ASP A CA 1
ATOM 1778 C C . ASP A 1 235 ? 0.181 -7.740 -0.194 1.00 91.06 235 ASP A C 1
ATOM 1780 O O . ASP A 1 235 ? -1.040 -7.585 -0.111 1.00 91.06 235 ASP A O 1
ATOM 1784 N N . PHE A 1 236 ? 1.032 -6.761 -0.509 1.00 94.56 236 PHE A N 1
ATOM 1785 C CA . PHE A 1 236 ? 0.645 -5.428 -0.945 1.00 94.56 236 PHE A CA 1
ATOM 1786 C C . PHE A 1 236 ? 1.413 -5.004 -2.198 1.00 94.56 236 PHE A C 1
ATOM 1788 O O . PHE A 1 236 ? 2.572 -5.379 -2.391 1.00 94.56 236 PHE A O 1
ATOM 1795 N N . ILE A 1 237 ? 0.772 -4.178 -3.018 1.00 95.38 237 ILE A N 1
ATOM 1796 C CA . ILE A 1 237 ? 1.366 -3.543 -4.195 1.00 95.38 237 ILE A CA 1
ATOM 1797 C C . ILE A 1 237 ? 1.178 -2.043 -4.018 1.00 95.38 237 ILE A C 1
ATOM 1799 O O . ILE A 1 237 ? 0.056 -1.546 -4.016 1.00 95.38 237 ILE A O 1
ATOM 1803 N N . TRP A 1 238 ? 2.274 -1.330 -3.825 1.00 95.25 238 TRP A N 1
ATOM 1804 C CA . TRP A 1 238 ? 2.291 0.105 -3.633 1.00 95.25 238 TRP A CA 1
ATOM 1805 C C . TRP A 1 238 ? 2.637 0.804 -4.947 1.00 95.25 238 TRP A C 1
ATOM 1807 O O . TRP A 1 238 ? 3.705 0.577 -5.517 1.00 95.25 238 TRP A O 1
ATOM 1817 N N . VAL A 1 239 ? 1.718 1.652 -5.405 1.00 94.06 239 VAL A N 1
ATOM 1818 C CA . VAL A 1 239 ? 1.845 2.531 -6.569 1.00 94.06 239 VAL A CA 1
ATOM 1819 C C . VAL A 1 239 ? 2.058 3.964 -6.059 1.00 94.06 239 VAL A C 1
ATOM 1821 O O . VAL A 1 239 ? 1.094 4.601 -5.619 1.00 94.06 239 VAL A O 1
ATOM 1824 N N . PRO A 1 240 ? 3.301 4.479 -6.058 1.00 90.19 240 PRO A N 1
ATOM 1825 C CA . PRO A 1 240 ? 3.574 5.848 -5.638 1.00 90.19 240 PRO A CA 1
ATOM 1826 C C . PRO A 1 240 ? 2.877 6.858 -6.548 1.00 90.19 240 PRO A C 1
ATOM 1828 O O . PRO A 1 240 ? 2.933 6.718 -7.770 1.00 90.19 240 PRO A O 1
ATOM 1831 N N . SER A 1 241 ? 2.273 7.907 -5.978 1.00 83.69 241 SER A N 1
ATOM 1832 C CA . SER A 1 241 ? 1.686 8.994 -6.780 1.00 83.69 241 SER A CA 1
ATOM 1833 C C . SER A 1 241 ? 2.750 9.884 -7.422 1.00 83.69 241 SER A C 1
ATOM 1835 O O . SER A 1 241 ? 2.464 10.588 -8.384 1.00 83.69 241 SER A O 1
ATOM 1837 N N . THR A 1 242 ? 3.988 9.849 -6.917 1.00 75.25 242 THR A N 1
ATOM 1838 C CA . THR A 1 242 ? 5.145 10.451 -7.588 1.00 75.25 242 THR A CA 1
ATOM 1839 C C . THR A 1 242 ? 6.308 9.460 -7.667 1.00 75.25 242 THR A C 1
ATOM 1841 O O . THR A 1 242 ? 6.744 8.894 -6.665 1.00 75.25 242 THR A O 1
ATOM 1844 N N . CYS A 1 243 ? 6.834 9.245 -8.875 1.00 60.94 243 CYS A N 1
ATOM 1845 C CA . CYS A 1 243 ? 8.074 8.501 -9.108 1.00 60.94 243 CYS A CA 1
ATOM 1846 C C . CYS A 1 243 ? 9.258 9.477 -9.218 1.00 60.94 243 CYS A C 1
ATOM 1848 O O . CYS A 1 243 ? 9.102 10.633 -9.601 1.00 60.94 243 CYS A O 1
ATOM 1850 N N . SER A 1 244 ? 10.452 9.044 -8.808 1.00 53.75 244 SER A N 1
ATOM 1851 C CA . SER A 1 244 ? 11.608 9.923 -8.597 1.00 53.75 244 SER A CA 1
ATOM 1852 C C . SER A 1 244 ? 12.001 10.765 -9.821 1.00 53.75 244 SER A C 1
ATOM 1854 O O . SER A 1 244 ? 12.230 10.215 -10.889 1.00 53.75 244 SER A O 1
ATOM 1856 N N . ALA A 1 245 ? 12.194 12.071 -9.596 1.00 52.00 245 ALA A N 1
ATOM 1857 C CA . ALA A 1 245 ? 12.866 13.080 -10.438 1.00 52.00 245 ALA A CA 1
ATOM 1858 C C . ALA A 1 245 ? 12.316 13.371 -11.851 1.00 52.00 245 ALA A C 1
ATOM 1860 O O . ALA A 1 245 ? 12.601 14.453 -12.368 1.00 52.00 245 ALA A O 1
ATOM 1861 N N . ASP A 1 246 ? 11.521 12.487 -12.448 1.00 54.47 246 ASP A N 1
ATOM 1862 C CA . ASP A 1 246 ? 10.940 12.707 -13.771 1.00 54.47 246 ASP A CA 1
ATOM 1863 C C . ASP A 1 246 ? 9.620 13.480 -13.659 1.00 54.47 246 ASP A C 1
ATOM 1865 O O . ASP A 1 246 ? 8.628 12.995 -13.121 1.00 54.47 246 ASP A O 1
ATOM 1869 N N . ALA A 1 247 ? 9.593 14.695 -14.211 1.00 58.72 247 ALA A N 1
ATOM 1870 C CA . ALA A 1 247 ? 8.430 15.592 -14.232 1.00 58.72 247 ALA A CA 1
ATOM 1871 C C . ALA A 1 247 ? 7.264 15.114 -15.131 1.00 58.72 247 ALA A C 1
ATOM 1873 O O . ALA A 1 247 ? 6.353 15.890 -15.402 1.00 58.72 247 ALA A O 1
ATOM 1874 N N . ASN A 1 248 ? 7.303 13.865 -15.602 1.00 67.38 248 ASN A N 1
ATOM 1875 C CA . ASN A 1 248 ? 6.410 13.324 -16.631 1.00 67.38 248 ASN A CA 1
ATOM 1876 C C . ASN A 1 248 ? 5.531 12.173 -16.119 1.00 67.38 248 ASN A C 1
ATOM 1878 O O . ASN A 1 248 ? 5.094 11.345 -16.916 1.00 67.38 248 ASN A O 1
ATOM 1882 N N . VAL A 1 249 ? 5.317 12.068 -14.805 1.00 77.19 249 VAL A N 1
ATOM 1883 C CA . VAL A 1 249 ? 4.322 11.125 -14.282 1.00 77.19 249 VAL A CA 1
ATOM 1884 C C . VAL A 1 249 ? 2.940 11.672 -14.623 1.00 77.19 249 VAL A C 1
ATOM 1886 O O . VAL A 1 249 ? 2.548 12.726 -14.123 1.00 77.19 249 VAL A O 1
ATOM 1889 N N . ASP A 1 250 ? 2.239 10.965 -15.498 1.00 85.94 250 ASP A N 1
ATOM 1890 C CA . ASP A 1 250 ? 0.887 11.287 -15.932 1.00 85.94 250 ASP A CA 1
ATOM 1891 C C . ASP A 1 250 ? -0.129 10.566 -15.033 1.00 85.94 250 ASP A C 1
ATOM 1893 O O . ASP A 1 250 ? -0.049 9.351 -14.818 1.00 85.94 250 ASP A O 1
ATOM 1897 N N . SER A 1 251 ? -1.079 11.329 -14.486 1.00 87.38 251 SER A N 1
ATOM 1898 C CA . SER A 1 251 ? -2.129 10.801 -13.611 1.00 87.38 251 SER A CA 1
ATOM 1899 C C . SER A 1 251 ? -2.999 9.789 -14.350 1.00 87.38 251 SER A C 1
ATOM 1901 O O . SER A 1 251 ? -3.281 8.724 -13.802 1.00 87.38 251 SER A O 1
ATOM 1903 N N . ASP A 1 252 ? -3.328 10.060 -15.617 1.00 89.94 252 ASP A N 1
ATOM 1904 C CA . ASP A 1 252 ? -4.128 9.158 -16.449 1.00 89.94 252 ASP A CA 1
ATOM 1905 C C . ASP A 1 252 ? -3.381 7.839 -16.693 1.00 89.94 252 ASP A C 1
ATOM 1907 O O . ASP A 1 252 ? -3.971 6.756 -16.719 1.00 89.94 252 ASP A O 1
ATOM 1911 N N . ALA A 1 253 ? -2.059 7.904 -16.887 1.00 91.06 253 ALA A N 1
ATOM 1912 C CA . ALA A 1 253 ? -1.229 6.716 -17.062 1.00 91.06 253 ALA A CA 1
ATOM 1913 C C . ALA A 1 253 ? -1.174 5.865 -15.782 1.00 91.06 253 ALA A C 1
ATOM 1915 O O . ALA A 1 253 ? -1.229 4.633 -15.863 1.00 91.06 253 ALA A O 1
ATOM 1916 N N . LEU A 1 254 ? -1.096 6.501 -14.606 1.00 91.75 254 LEU A N 1
ATOM 1917 C CA . LEU A 1 254 ? -1.167 5.810 -13.315 1.00 91.75 254 LEU A CA 1
ATOM 1918 C C . LEU A 1 254 ? -2.547 5.206 -13.054 1.00 91.75 254 LEU A C 1
ATOM 1920 O O . LEU A 1 254 ? -2.619 4.073 -12.579 1.00 91.75 254 LEU A O 1
ATOM 1924 N N . GLU A 1 255 ? -3.623 5.920 -13.379 1.00 92.94 255 GLU A N 1
ATOM 1925 C CA . GLU A 1 255 ? -4.993 5.419 -13.256 1.00 92.94 255 GLU A CA 1
ATOM 1926 C C . GLU A 1 255 ? -5.181 4.160 -14.105 1.00 92.94 255 GLU A C 1
ATOM 1928 O O . GLU A 1 255 ? -5.523 3.106 -13.566 1.00 92.94 255 GLU A O 1
ATOM 1933 N N . ARG A 1 256 ? -4.822 4.217 -15.397 1.00 94.38 256 ARG A N 1
ATOM 1934 C CA . ARG A 1 256 ? -4.864 3.050 -16.296 1.00 94.38 256 ARG A CA 1
ATOM 1935 C C . ARG A 1 256 ? -4.031 1.889 -15.759 1.00 94.38 256 ARG A C 1
ATOM 1937 O O . ARG A 1 256 ? -4.443 0.740 -15.854 1.00 94.38 256 ARG A O 1
ATOM 1944 N N . LEU A 1 257 ? -2.862 2.157 -15.174 1.00 94.81 257 LEU A N 1
ATOM 1945 C CA . LEU A 1 257 ? -2.065 1.107 -14.536 1.00 94.81 257 LEU A CA 1
ATOM 1946 C C . LEU A 1 257 ? -2.780 0.490 -13.332 1.00 94.81 257 LEU A C 1
ATOM 1948 O O . LEU A 1 257 ? -2.751 -0.729 -13.177 1.00 94.81 257 LEU A O 1
ATOM 1952 N N . CYS A 1 258 ? -3.432 1.295 -12.496 1.00 95.00 258 CYS A N 1
ATOM 1953 C CA . CYS A 1 258 ? -4.207 0.794 -11.364 1.00 95.00 258 CYS A CA 1
ATOM 1954 C C . CYS A 1 258 ? -5.389 -0.070 -11.822 1.00 95.00 258 CYS A C 1
ATOM 1956 O O . CYS A 1 258 ? -5.631 -1.121 -11.224 1.00 95.00 258 CYS A O 1
ATOM 1958 N N . GLU A 1 259 ? -6.079 0.328 -12.893 1.00 93.75 259 GLU A N 1
ATOM 1959 C CA . GLU A 1 259 ? -7.132 -0.475 -13.520 1.00 93.75 259 GLU A CA 1
ATOM 1960 C C . GLU A 1 259 ? -6.586 -1.826 -13.994 1.00 93.75 259 GLU A C 1
ATOM 1962 O O . GLU A 1 259 ? -7.095 -2.869 -13.579 1.00 93.75 259 GLU A O 1
ATOM 1967 N N . GLU A 1 260 ? -5.507 -1.832 -14.782 1.00 95.62 260 GLU A N 1
ATOM 1968 C CA . GLU A 1 260 ? -4.907 -3.070 -15.298 1.00 95.62 260 GLU A CA 1
ATOM 1969 C C . GLU A 1 260 ? -4.412 -3.990 -14.174 1.00 95.62 260 GLU A C 1
ATOM 1971 O O . GLU A 1 260 ? -4.631 -5.202 -14.215 1.00 95.62 260 GLU A O 1
ATOM 1976 N N . LEU A 1 261 ? -3.807 -3.427 -13.121 1.00 95.00 261 LEU A N 1
ATOM 1977 C CA . LEU A 1 261 ? -3.418 -4.192 -11.936 1.00 95.00 261 LEU A CA 1
ATOM 1978 C C . LEU A 1 261 ? -4.640 -4.808 -11.242 1.00 95.00 261 LEU A C 1
ATOM 1980 O O . LEU A 1 261 ? -4.578 -5.955 -10.803 1.00 95.00 261 LEU A O 1
ATOM 1984 N N . SER A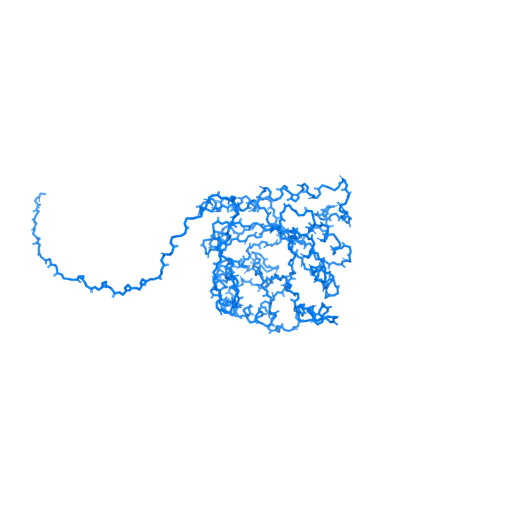 1 262 ? -5.758 -4.084 -11.151 1.00 92.25 262 SER A N 1
ATOM 1985 C CA . SER A 1 262 ? -6.973 -4.571 -10.487 1.00 92.25 262 SER A CA 1
ATOM 1986 C C . SER A 1 262 ? -7.595 -5.799 -11.167 1.00 92.25 262 SER A C 1
ATOM 1988 O O . SER A 1 262 ? -8.241 -6.601 -10.486 1.00 92.25 262 SER A O 1
ATOM 1990 N N . TYR A 1 263 ? -7.360 -5.969 -12.474 1.00 90.94 263 TYR A N 1
ATOM 1991 C CA . TYR A 1 263 ? -7.835 -7.107 -13.265 1.00 90.94 263 TYR A CA 1
ATOM 1992 C C . TYR A 1 263 ? -6.949 -8.351 -13.170 1.00 90.94 263 TYR A C 1
ATOM 1994 O O . TYR A 1 263 ? -7.349 -9.412 -13.654 1.00 90.94 263 TYR A O 1
ATOM 2002 N N . LEU A 1 264 ? -5.764 -8.251 -12.561 1.00 91.12 264 LEU A N 1
ATOM 2003 C CA . LEU A 1 264 ? -4.875 -9.396 -12.411 1.00 91.12 264 LEU A CA 1
ATOM 2004 C C . LEU A 1 264 ? -5.500 -10.460 -11.499 1.00 91.12 264 LEU A C 1
ATOM 2006 O O . LEU A 1 264 ? -5.875 -10.199 -10.352 1.00 91.12 264 LEU A O 1
ATOM 2010 N N . ASP A 1 265 ? -5.554 -11.686 -12.010 1.00 88.12 265 ASP A N 1
ATOM 2011 C CA . ASP A 1 265 ? -6.017 -12.864 -11.281 1.00 88.12 265 ASP A CA 1
ATOM 2012 C C . ASP A 1 265 ? -4.819 -13.547 -10.610 1.00 88.12 265 ASP A C 1
ATOM 2014 O O . ASP A 1 265 ? -4.201 -14.454 -11.163 1.00 88.12 265 ASP A O 1
ATOM 2018 N N . LEU A 1 266 ? -4.431 -13.021 -9.445 1.00 87.25 266 LEU A N 1
ATOM 2019 C CA . LEU A 1 266 ? -3.321 -13.537 -8.644 1.00 87.25 266 LEU A CA 1
ATOM 2020 C C . LEU A 1 266 ? -3.837 -14.374 -7.476 1.00 87.25 266 LEU A C 1
ATOM 2022 O O . LEU A 1 266 ? -4.795 -13.998 -6.798 1.00 87.25 266 LEU A O 1
ATOM 2026 N N . VAL A 1 267 ? -3.119 -15.453 -7.161 1.00 83.94 267 VAL A N 1
ATOM 2027 C CA . VAL A 1 267 ? -3.445 -16.370 -6.059 1.00 83.94 267 VAL A CA 1
ATOM 2028 C C . VAL A 1 267 ? -3.605 -15.614 -4.734 1.00 83.94 267 VAL A C 1
ATOM 2030 O O . VAL A 1 267 ? -2.673 -14.935 -4.294 1.00 83.94 267 VAL A O 1
ATOM 2033 N N . GLY A 1 268 ? -4.751 -15.762 -4.055 1.00 84.44 268 GLY A N 1
ATOM 2034 C CA . GLY A 1 268 ? -5.023 -15.194 -2.728 1.00 84.44 268 GLY A CA 1
ATOM 2035 C C . GLY A 1 268 ? -6.002 -14.009 -2.719 1.00 84.44 268 GLY A C 1
ATOM 2036 O O . GLY A 1 268 ? -7.078 -14.057 -3.300 1.00 84.44 268 GLY A O 1
ATOM 2037 N N . LYS A 1 269 ? -5.668 -12.938 -1.982 1.00 84.81 269 LYS A N 1
ATOM 2038 C CA . LYS A 1 269 ? -6.491 -11.714 -1.903 1.00 84.81 269 LYS A CA 1
ATOM 2039 C C . LYS A 1 269 ? -6.634 -11.054 -3.279 1.00 84.81 269 LYS A C 1
ATOM 2041 O O . LYS A 1 269 ? -5.680 -11.057 -4.046 1.00 84.81 269 LYS A O 1
ATOM 2046 N N . THR A 1 270 ? -7.767 -10.416 -3.569 1.00 87.88 270 THR A N 1
ATOM 2047 C CA . THR A 1 270 ? -7.940 -9.684 -4.837 1.00 87.88 270 THR A CA 1
ATOM 2048 C C . THR A 1 270 ? -6.905 -8.564 -4.948 1.00 87.88 270 THR A C 1
ATOM 2050 O O . THR A 1 270 ? -6.572 -7.949 -3.930 1.00 87.88 270 THR A O 1
ATOM 2053 N N . VAL A 1 271 ? -6.405 -8.257 -6.149 1.00 90.50 271 VAL A N 1
ATOM 2054 C CA . VAL A 1 271 ? -5.364 -7.225 -6.302 1.00 90.50 271 VAL A CA 1
ATOM 2055 C C . VAL A 1 271 ? -5.844 -5.855 -5.831 1.00 90.50 271 VAL A C 1
ATOM 2057 O O . VAL A 1 271 ? -5.123 -5.203 -5.084 1.00 90.50 271 VAL A O 1
ATOM 2060 N N . ALA A 1 272 ? -7.101 -5.485 -6.088 1.00 89.50 272 ALA A N 1
ATOM 2061 C CA . ALA A 1 272 ? -7.703 -4.258 -5.551 1.00 89.50 272 ALA A CA 1
ATOM 2062 C C . ALA A 1 272 ? -7.572 -4.121 -4.018 1.00 89.50 272 ALA A C 1
ATOM 2064 O O . ALA A 1 272 ? -7.367 -3.027 -3.500 1.00 89.50 272 ALA A O 1
ATOM 2065 N N . SER A 1 273 ? -7.633 -5.234 -3.277 1.00 90.69 273 SER A N 1
ATOM 2066 C CA . SER A 1 273 ? -7.444 -5.232 -1.820 1.00 90.69 273 SER A CA 1
ATOM 2067 C C . SER A 1 273 ? -5.983 -5.141 -1.371 1.00 90.69 273 SER A C 1
ATOM 2069 O O . SER A 1 273 ? -5.722 -4.806 -0.211 1.00 90.69 273 SER A O 1
ATOM 2071 N N . ARG A 1 274 ? -5.041 -5.450 -2.268 1.00 93.44 274 ARG A N 1
ATOM 2072 C CA . ARG A 1 274 ? -3.589 -5.370 -2.049 1.00 93.44 274 ARG A CA 1
ATOM 2073 C C . ARG A 1 274 ? -3.003 -4.037 -2.508 1.00 93.44 274 ARG A C 1
ATOM 2075 O O . ARG A 1 274 ? -1.927 -3.677 -2.039 1.00 93.44 274 ARG A O 1
ATOM 2082 N N . LEU A 1 275 ? -3.686 -3.336 -3.413 1.00 95.69 275 LEU A N 1
ATOM 2083 C CA . LEU A 1 275 ? -3.242 -2.053 -3.942 1.00 95.69 275 LEU A CA 1
ATOM 2084 C C . LEU A 1 275 ? -3.224 -0.986 -2.847 1.00 95.69 275 LEU A C 1
ATOM 2086 O O . LEU A 1 275 ? -4.181 -0.837 -2.088 1.00 95.69 275 LEU A O 1
ATOM 2090 N N . MET A 1 276 ? -2.115 -0.259 -2.791 1.00 95.94 276 MET A N 1
ATOM 2091 C CA . MET A 1 276 ? -1.885 0.923 -1.972 1.00 95.94 276 MET A CA 1
ATOM 2092 C C . MET A 1 276 ? -1.511 2.063 -2.919 1.00 95.94 276 MET A C 1
ATOM 2094 O O . MET A 1 276 ? -0.554 1.921 -3.680 1.00 95.94 276 MET A O 1
ATOM 2098 N N . ILE A 1 277 ? -2.250 3.169 -2.891 1.00 94.75 277 ILE A N 1
ATOM 2099 C CA . ILE A 1 277 ? -2.045 4.302 -3.810 1.00 94.75 277 ILE A CA 1
ATOM 2100 C C . ILE A 1 277 ? -1.591 5.523 -3.029 1.00 94.75 277 ILE A C 1
ATOM 2102 O O . ILE A 1 277 ? -2.093 5.777 -1.939 1.00 94.75 277 ILE A O 1
ATOM 2106 N N . GLY A 1 278 ? -0.674 6.300 -3.589 1.00 91.06 278 GLY A N 1
ATOM 2107 C CA . GLY A 1 278 ? -0.225 7.550 -2.984 1.00 91.06 278 GLY A CA 1
ATOM 2108 C C . GLY A 1 278 ? 1.188 7.449 -2.445 1.00 91.06 278 GLY A C 1
ATOM 2109 O O . GLY A 1 278 ? 1.933 6.535 -2.791 1.00 91.06 278 GLY A O 1
ATOM 2110 N N . GLY A 1 279 ? 1.571 8.390 -1.595 1.00 79.81 279 GLY A N 1
ATOM 2111 C CA . GLY A 1 279 ? 2.956 8.542 -1.176 1.00 79.81 279 GLY A CA 1
ATOM 2112 C C . GLY A 1 279 ? 3.849 9.033 -2.318 1.00 79.81 279 GLY A C 1
ATOM 2113 O O . GLY A 1 279 ? 3.529 8.973 -3.508 1.00 79.81 279 GLY A O 1
ATOM 2114 N N . GLY A 1 280 ? 4.983 9.594 -1.941 1.00 67.94 280 GLY A N 1
ATOM 2115 C CA . GLY A 1 280 ? 5.759 10.429 -2.839 1.00 67.94 280 GLY A CA 1
ATOM 2116 C C . GLY A 1 280 ? 6.584 11.426 -2.049 1.00 67.94 280 GLY A C 1
ATOM 2117 O O . GLY A 1 280 ? 6.431 11.539 -0.832 1.00 67.94 280 GLY A O 1
ATOM 2118 N N . ARG A 1 281 ? 7.498 12.128 -2.726 1.00 58.56 281 ARG A N 1
ATOM 2119 C CA . ARG A 1 281 ? 8.403 13.093 -2.078 1.00 58.56 281 ARG A CA 1
ATOM 2120 C C . ARG A 1 281 ? 7.641 14.055 -1.154 1.00 58.56 281 ARG A C 1
ATOM 2122 O O . ARG A 1 281 ? 6.525 14.447 -1.465 1.00 58.56 281 ARG A O 1
ATOM 2129 N N . MET A 1 282 ? 8.306 14.469 -0.073 1.00 56.66 282 MET A N 1
ATOM 2130 C CA . MET A 1 282 ? 7.758 15.229 1.066 1.00 56.66 282 MET A CA 1
ATOM 2131 C C . MET A 1 282 ? 6.892 16.456 0.716 1.00 56.66 282 MET A C 1
ATOM 2133 O O . MET A 1 282 ? 6.045 16.832 1.519 1.00 56.66 282 MET A O 1
ATOM 2137 N N . ASP A 1 283 ? 7.064 17.032 -0.476 1.00 60.50 283 ASP A N 1
ATOM 2138 C CA . ASP A 1 283 ? 6.382 18.255 -0.912 1.00 60.50 283 ASP A CA 1
ATOM 2139 C C . ASP A 1 283 ? 5.280 18.030 -1.966 1.00 60.50 283 ASP A C 1
ATOM 2141 O O . ASP A 1 283 ? 4.672 18.999 -2.422 1.00 60.50 283 ASP A O 1
ATOM 2145 N N . SER A 1 284 ? 5.027 16.791 -2.408 1.00 65.50 284 SER A N 1
ATOM 2146 C CA . SER A 1 284 ? 3.936 16.520 -3.351 1.00 65.50 284 SER A CA 1
ATOM 2147 C C . SER A 1 284 ? 2.672 16.135 -2.597 1.00 65.50 284 SER A C 1
ATOM 2149 O O . SER A 1 284 ? 2.621 15.057 -2.005 1.00 65.50 284 SER A O 1
ATOM 2151 N N . THR A 1 285 ? 1.654 16.990 -2.664 1.00 73.94 285 THR A N 1
ATOM 2152 C CA . THR A 1 285 ? 0.282 16.621 -2.304 1.00 73.94 285 THR A CA 1
ATOM 2153 C C . THR A 1 285 ? -0.168 15.457 -3.174 1.00 73.94 285 THR A C 1
ATOM 2155 O O . THR A 1 285 ? 0.117 15.433 -4.379 1.00 73.94 285 THR A O 1
ATOM 2158 N N . ILE A 1 286 ? -0.865 14.495 -2.575 1.00 83.62 286 ILE A N 1
ATOM 2159 C CA . ILE A 1 286 ? -1.481 13.411 -3.339 1.00 83.62 286 ILE A CA 1
ATOM 2160 C C . ILE A 1 286 ? -2.469 13.996 -4.366 1.00 83.62 286 ILE A C 1
ATOM 2162 O O . ILE A 1 286 ? -3.141 14.991 -4.097 1.00 83.62 286 ILE A O 1
ATOM 2166 N N . ASN A 1 287 ? -2.516 13.413 -5.564 1.00 88.56 287 ASN A N 1
ATOM 2167 C CA . ASN A 1 287 ? -3.441 13.844 -6.610 1.00 88.56 287 ASN A CA 1
ATOM 2168 C C . ASN A 1 287 ? -4.873 13.414 -6.231 1.00 88.56 287 ASN A C 1
ATOM 2170 O O . ASN A 1 287 ? -5.128 12.226 -6.027 1.00 88.56 287 ASN A O 1
ATOM 2174 N N . ASP A 1 288 ? -5.783 14.381 -6.112 1.00 91.69 288 ASP A N 1
ATOM 2175 C CA . ASP A 1 288 ? -7.172 14.187 -5.690 1.00 91.69 288 ASP A CA 1
ATOM 2176 C C . ASP A 1 288 ? -8.005 13.412 -6.719 1.00 91.69 288 ASP A C 1
ATOM 2178 O O . ASP A 1 288 ? -8.775 12.532 -6.332 1.00 91.69 288 ASP A O 1
ATOM 2182 N N . GLU A 1 289 ? -7.807 13.671 -8.012 1.00 91.62 289 GLU A N 1
ATOM 2183 C CA . GLU A 1 289 ? -8.436 12.940 -9.118 1.00 91.62 289 GLU A CA 1
ATOM 2184 C C . GLU A 1 289 ? -8.030 11.462 -9.096 1.00 91.62 289 GLU A C 1
ATOM 2186 O O . GLU A 1 289 ? -8.894 10.583 -9.056 1.00 91.62 289 GLU A O 1
ATOM 2191 N N . LEU A 1 290 ? -6.727 11.179 -8.978 1.00 92.12 290 LEU A N 1
ATOM 2192 C CA . LEU A 1 290 ? -6.226 9.805 -8.872 1.00 92.12 290 LEU A CA 1
ATOM 2193 C C . LEU A 1 290 ? -6.815 9.083 -7.652 1.00 92.12 290 LEU A C 1
ATOM 2195 O O . LEU A 1 290 ? -7.223 7.923 -7.752 1.00 92.12 290 LEU A O 1
ATOM 2199 N N . VAL A 1 291 ? -6.866 9.746 -6.490 1.00 94.31 291 VAL A N 1
ATOM 2200 C CA . VAL A 1 291 ? -7.468 9.170 -5.275 1.00 94.31 291 VAL A CA 1
ATOM 2201 C C . VAL A 1 291 ? -8.948 8.894 -5.496 1.00 94.31 291 VAL A C 1
ATOM 2203 O O . VAL A 1 291 ? -9.411 7.806 -5.165 1.00 94.31 291 VAL A O 1
ATOM 2206 N N . ASN A 1 292 ? -9.688 9.839 -6.071 1.00 94.94 292 ASN A N 1
ATOM 2207 C CA . ASN A 1 292 ? -11.115 9.691 -6.320 1.00 94.94 292 ASN A CA 1
ATOM 2208 C C . ASN A 1 292 ? -11.416 8.500 -7.246 1.00 94.94 292 ASN A C 1
ATOM 2210 O O . ASN A 1 292 ? -12.210 7.630 -6.869 1.00 94.94 292 ASN A O 1
ATOM 2214 N N . GLU A 1 293 ? -10.751 8.410 -8.399 1.00 94.50 293 GLU A N 1
ATOM 2215 C CA . GLU A 1 293 ? -10.999 7.353 -9.390 1.00 94.50 2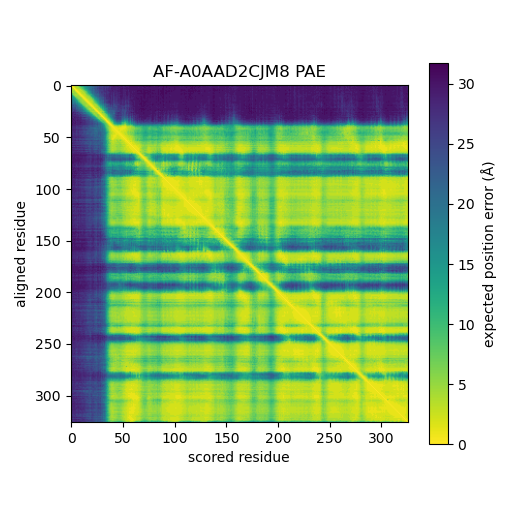93 GLU A CA 1
ATOM 2216 C C . GLU A 1 293 ? -10.534 5.973 -8.905 1.00 94.50 293 GLU A C 1
ATOM 2218 O O . GLU A 1 293 ? -11.268 4.980 -8.992 1.00 94.50 293 GLU A O 1
ATOM 2223 N N . THR A 1 294 ? -9.354 5.887 -8.280 1.00 94.31 294 THR A N 1
ATOM 2224 C CA . THR A 1 294 ? -8.872 4.608 -7.725 1.00 94.31 294 THR A CA 1
ATOM 2225 C C . THR A 1 294 ? -9.711 4.148 -6.534 1.00 94.31 294 THR A C 1
ATOM 2227 O O . THR A 1 294 ? -10.000 2.951 -6.401 1.00 94.31 294 THR A O 1
ATOM 2230 N N . MET A 1 295 ? -10.186 5.079 -5.697 1.00 95.50 295 MET A N 1
ATOM 2231 C CA . MET A 1 295 ? -11.131 4.765 -4.628 1.00 95.50 295 MET A CA 1
ATOM 2232 C C . MET A 1 295 ? -12.443 4.243 -5.214 1.00 95.50 295 MET A C 1
ATOM 2234 O O . MET A 1 295 ? -12.962 3.229 -4.733 1.00 95.50 295 MET A O 1
ATOM 2238 N N . PHE A 1 296 ? -12.975 4.884 -6.259 1.00 93.69 296 PHE A N 1
ATOM 2239 C CA . PHE A 1 296 ? -14.198 4.452 -6.940 1.00 93.69 296 PHE A CA 1
ATOM 2240 C C . PHE A 1 296 ? -14.050 3.046 -7.541 1.00 93.69 296 PHE A C 1
ATOM 2242 O O . PHE A 1 296 ? -14.945 2.213 -7.382 1.00 93.69 296 PHE A O 1
ATOM 2249 N N . SER A 1 297 ? -12.871 2.745 -8.089 1.00 92.00 297 SER A N 1
ATOM 2250 C CA . SER A 1 297 ? -12.471 1.427 -8.606 1.00 92.00 297 SER A CA 1
ATOM 2251 C C . SER A 1 297 ? -12.329 0.342 -7.526 1.00 92.00 297 SER A C 1
ATOM 2253 O O . SER A 1 297 ? -12.105 -0.831 -7.824 1.00 92.00 297 SER A O 1
ATOM 2255 N N . GLY A 1 298 ? -12.503 0.702 -6.252 1.00 93.12 298 GLY A N 1
ATOM 2256 C CA . GLY A 1 298 ? -12.542 -0.227 -5.128 1.00 93.12 298 GLY A CA 1
ATOM 2257 C C . GLY A 1 298 ? -11.219 -0.363 -4.384 1.00 93.12 298 GLY A C 1
ATOM 2258 O O . GLY A 1 298 ? -11.134 -1.205 -3.487 1.00 93.12 298 GLY A O 1
ATOM 2259 N N . VAL A 1 299 ? -10.204 0.447 -4.694 1.00 95.12 299 VAL A N 1
ATOM 2260 C CA . VAL A 1 299 ? -9.003 0.527 -3.856 1.00 95.12 299 VAL A CA 1
ATOM 2261 C C . VAL A 1 299 ? -9.360 1.192 -2.529 1.00 95.12 299 VAL A C 1
ATOM 2263 O O . VAL A 1 299 ? -10.126 2.153 -2.477 1.00 95.12 299 VAL A O 1
ATOM 2266 N N . ASN A 1 300 ? -8.832 0.652 -1.432 1.00 95.19 300 ASN A N 1
ATOM 2267 C CA . ASN A 1 300 ? -9.167 1.124 -0.091 1.00 95.19 300 ASN A CA 1
ATOM 2268 C C . ASN A 1 300 ? -7.956 1.414 0.796 1.00 95.19 300 ASN A C 1
ATOM 2270 O O . ASN A 1 300 ? -8.130 1.576 1.999 1.00 95.19 300 ASN A O 1
ATOM 2274 N N . LYS A 1 301 ? -6.740 1.435 0.245 1.00 96.31 301 LYS A N 1
ATOM 2275 C CA . LYS A 1 301 ? -5.520 1.762 0.988 1.00 96.31 301 LYS A CA 1
ATOM 2276 C C . LYS A 1 301 ? -4.821 2.927 0.326 1.00 96.31 301 LYS A C 1
ATOM 2278 O O . LYS A 1 301 ? -4.449 2.835 -0.842 1.00 96.31 301 LYS A O 1
ATOM 2283 N N . PHE A 1 302 ? -4.614 3.982 1.098 1.00 96.56 302 PHE A N 1
ATOM 2284 C CA . PHE A 1 302 ? -3.979 5.196 0.616 1.00 96.56 302 PHE A CA 1
ATOM 2285 C C . PHE A 1 302 ? -2.775 5.539 1.476 1.00 96.56 302 PHE A C 1
ATOM 2287 O O . PHE A 1 302 ? -2.849 5.504 2.704 1.00 96.56 302 PHE A O 1
ATOM 2294 N N . VAL A 1 303 ? -1.660 5.831 0.819 1.00 95.50 303 VAL A N 1
ATOM 2295 C CA . VAL A 1 303 ? -0.409 6.235 1.449 1.00 95.50 303 VAL A CA 1
ATOM 2296 C C . VAL A 1 303 ? -0.339 7.759 1.445 1.00 95.50 303 VAL A C 1
ATOM 2298 O O . VAL A 1 303 ? -0.508 8.382 0.399 1.00 95.50 303 VAL A O 1
ATOM 2301 N N . VAL A 1 304 ? -0.095 8.354 2.608 1.00 93.81 304 VAL A N 1
ATOM 2302 C CA . VAL A 1 304 ? -0.076 9.807 2.828 1.00 93.81 304 VAL A CA 1
ATOM 2303 C C . VAL A 1 304 ? 1.247 10.251 3.417 1.00 93.81 304 VAL A C 1
ATOM 2305 O O . VAL A 1 304 ? 1.838 9.514 4.203 1.00 93.81 304 VAL A O 1
ATOM 2308 N N . SER A 1 305 ? 1.687 11.466 3.104 1.00 89.50 305 SER A N 1
ATOM 2309 C CA . SER A 1 305 ? 2.943 12.004 3.645 1.00 89.50 305 SER A CA 1
ATOM 2310 C C . SER A 1 305 ? 2.707 13.004 4.782 1.00 89.50 305 SER A C 1
ATOM 2312 O O . SER A 1 305 ? 3.572 13.196 5.640 1.00 89.50 305 SER A O 1
ATOM 2314 N N . ASN A 1 306 ? 1.532 13.637 4.816 1.00 88.25 306 ASN A N 1
ATOM 2315 C CA . ASN A 1 306 ? 1.193 14.698 5.764 1.00 88.25 306 ASN A CA 1
ATOM 2316 C C . ASN A 1 306 ? -0.275 14.605 6.242 1.00 88.25 306 ASN A C 1
ATOM 2318 O O . ASN A 1 306 ? -1.039 13.749 5.800 1.00 88.25 306 ASN A O 1
ATOM 2322 N N . GLU A 1 307 ? -0.656 15.459 7.196 1.00 87.50 307 GLU A N 1
ATOM 2323 C CA . GLU A 1 307 ? -2.017 15.494 7.762 1.00 87.50 307 GLU A CA 1
ATOM 2324 C C . GLU A 1 307 ? -3.057 16.102 6.801 1.00 87.50 307 GLU A C 1
ATOM 2326 O O . GLU A 1 307 ? -4.245 15.776 6.886 1.00 87.50 307 GLU A O 1
ATOM 2331 N N . ASP A 1 308 ? -2.627 16.948 5.864 1.00 90.56 308 ASP A N 1
ATOM 2332 C CA . ASP A 1 308 ? -3.516 17.544 4.865 1.00 90.56 308 ASP A CA 1
ATOM 2333 C C . ASP A 1 308 ? -4.039 16.463 3.903 1.00 90.56 308 ASP A C 1
ATOM 2335 O O . ASP A 1 308 ? -5.238 16.403 3.628 1.00 90.56 308 ASP A O 1
ATOM 2339 N N . ASP A 1 309 ? -3.176 15.527 3.496 1.00 92.12 309 ASP A N 1
ATOM 2340 C CA . ASP A 1 309 ? -3.541 14.361 2.686 1.00 92.12 309 ASP A CA 1
ATOM 2341 C C . ASP A 1 309 ? -4.562 13.456 3.412 1.00 92.12 309 ASP A C 1
ATOM 2343 O O . ASP A 1 309 ? -5.472 12.911 2.783 1.00 92.12 309 ASP A O 1
ATOM 2347 N N . ILE A 1 310 ? -4.454 13.306 4.744 1.00 93.56 310 ILE A N 1
ATOM 2348 C CA . ILE A 1 310 ? -5.435 12.553 5.556 1.00 93.56 310 ILE A CA 1
ATOM 2349 C C . ILE A 1 310 ? -6.814 13.203 5.435 1.00 93.56 310 ILE A C 1
ATOM 2351 O O . ILE A 1 310 ? -7.817 12.512 5.240 1.00 93.56 310 ILE A O 1
ATOM 2355 N N . SER A 1 311 ? -6.855 14.531 5.546 1.00 94.25 311 SER A N 1
ATOM 2356 C CA . SER A 1 311 ? -8.092 15.306 5.450 1.00 94.25 311 SER A CA 1
ATOM 2357 C C . SER A 1 311 ? -8.708 15.198 4.054 1.00 94.25 311 SER A C 1
ATOM 2359 O O . SER A 1 311 ? -9.911 14.968 3.941 1.00 94.25 311 SER A O 1
ATOM 2361 N N . LEU A 1 312 ? -7.881 15.267 3.006 1.00 94.56 312 LEU A N 1
ATOM 2362 C CA . LEU A 1 312 ? -8.305 15.090 1.616 1.00 94.56 312 LEU A CA 1
ATOM 2363 C C . LEU A 1 312 ? -8.927 13.706 1.373 1.00 94.56 312 LEU A C 1
ATOM 2365 O O . LEU A 1 312 ? -10.023 13.603 0.824 1.00 94.56 312 LEU A O 1
ATOM 2369 N N . ILE A 1 313 ? -8.268 12.629 1.815 1.00 95.62 313 ILE A N 1
ATOM 2370 C CA . ILE A 1 313 ? -8.801 11.266 1.654 1.00 95.62 313 ILE A CA 1
ATOM 2371 C C . ILE A 1 313 ? -10.102 11.088 2.437 1.00 95.62 313 ILE A C 1
ATOM 2373 O O . ILE A 1 313 ? -11.019 10.428 1.949 1.00 95.62 313 ILE A O 1
ATOM 2377 N N . ALA A 1 314 ? -10.202 11.671 3.634 1.00 96.00 314 ALA A N 1
ATOM 2378 C CA . ALA A 1 314 ? -11.427 11.633 4.425 1.00 96.00 314 ALA A CA 1
ATOM 2379 C C . ALA A 1 314 ? -12.593 12.343 3.719 1.00 96.00 314 ALA A C 1
ATOM 2381 O O . ALA A 1 314 ? -13.694 11.792 3.688 1.00 96.00 314 ALA A O 1
ATOM 2382 N N . GLU A 1 315 ? -12.346 13.506 3.110 1.00 96.81 315 GLU A N 1
ATOM 2383 C CA . GLU A 1 315 ? -13.345 14.238 2.324 1.00 96.81 315 GLU A CA 1
ATOM 2384 C C . GLU A 1 315 ? -13.814 13.423 1.109 1.00 96.81 315 GLU A C 1
ATOM 2386 O O . GLU A 1 315 ? -15.015 13.222 0.926 1.00 96.81 315 GLU A O 1
ATOM 2391 N N . ILE A 1 316 ? -12.883 12.875 0.319 1.00 97.12 316 ILE A N 1
ATOM 2392 C CA . ILE A 1 316 ? -13.219 12.045 -0.851 1.00 97.12 316 ILE A CA 1
ATOM 2393 C C . ILE A 1 316 ? -13.993 10.788 -0.426 1.00 97.12 316 ILE A C 1
ATOM 2395 O O . ILE A 1 316 ? -14.996 10.431 -1.050 1.00 97.12 316 ILE A O 1
ATOM 2399 N N . ALA A 1 317 ? -13.575 10.130 0.660 1.00 97.12 317 ALA A N 1
ATOM 2400 C CA . ALA A 1 317 ? -14.274 8.965 1.191 1.00 97.12 317 ALA A CA 1
ATOM 2401 C C . ALA A 1 317 ? -15.716 9.308 1.590 1.00 97.12 317 ALA A C 1
ATOM 2403 O O . ALA A 1 317 ? -16.637 8.578 1.219 1.00 97.12 317 ALA A O 1
ATOM 2404 N N . GLU A 1 318 ? -15.929 10.431 2.281 1.00 97.06 318 GLU A N 1
ATOM 2405 C CA . GLU A 1 318 ? -17.264 10.898 2.665 1.00 97.06 318 GLU A CA 1
ATOM 2406 C C . GLU A 1 318 ? -18.137 11.200 1.437 1.00 97.06 318 GLU A C 1
ATOM 2408 O O . GLU A 1 318 ? -19.287 10.754 1.382 1.00 97.06 318 GLU A O 1
ATOM 2413 N N . LEU A 1 319 ? -17.584 11.867 0.415 1.00 97.38 319 LEU A N 1
ATOM 2414 C CA . LEU A 1 319 ? -18.284 12.145 -0.847 1.00 97.38 319 LEU A CA 1
ATOM 2415 C C . LEU A 1 319 ? -18.735 10.863 -1.563 1.00 97.38 319 LEU A C 1
ATOM 2417 O O . LEU A 1 319 ? -19.813 10.836 -2.162 1.00 97.38 319 LEU A O 1
ATOM 2421 N N . GLN A 1 320 ? -17.950 9.787 -1.465 1.00 97.19 320 GLN A N 1
ATOM 2422 C CA . GLN A 1 320 ? -18.291 8.474 -2.021 1.00 97.19 320 GLN A CA 1
ATOM 2423 C C . GLN A 1 320 ? -19.147 7.601 -1.081 1.00 97.19 320 GLN A C 1
ATOM 2425 O O . GLN A 1 320 ? -19.471 6.462 -1.429 1.00 97.19 320 GLN A O 1
ATOM 2430 N N . GLY A 1 321 ? -19.530 8.105 0.099 1.00 97.00 321 GLY A N 1
ATOM 2431 C CA . GLY A 1 321 ? -20.316 7.365 1.092 1.00 97.00 321 GLY A CA 1
ATOM 2432 C C . GLY A 1 321 ? -19.542 6.251 1.805 1.00 97.00 321 GLY A C 1
ATOM 2433 O O . GLY A 1 321 ? -20.156 5.313 2.316 1.00 97.00 321 GLY A O 1
ATOM 2434 N N . LYS A 1 322 ? -18.211 6.344 1.826 1.00 96.94 322 LYS A N 1
ATOM 2435 C CA . LYS A 1 322 ? -17.287 5.409 2.475 1.00 96.94 322 LYS A CA 1
ATOM 2436 C C . LYS A 1 322 ? -16.854 5.946 3.838 1.00 96.94 322 LYS A C 1
ATOM 2438 O O . LYS A 1 322 ? -17.048 7.112 4.170 1.00 96.94 322 LYS A O 1
ATOM 2443 N N . SER A 1 323 ? -16.275 5.072 4.651 1.00 96.31 323 SER A N 1
ATOM 2444 C CA . SER A 1 323 ? -15.835 5.387 6.011 1.00 96.31 323 SER A CA 1
ATOM 2445 C C . SER A 1 323 ? -14.333 5.186 6.165 1.00 96.31 323 SER A C 1
ATOM 2447 O O . SER A 1 323 ? -13.770 4.267 5.578 1.00 96.31 323 SER A O 1
ATOM 2449 N N . ILE A 1 324 ? -13.681 6.026 6.969 1.00 95.81 324 ILE A N 1
ATOM 2450 C CA . ILE A 1 324 ? -12.291 5.802 7.378 1.00 95.81 324 ILE A CA 1
ATOM 2451 C C . ILE A 1 324 ? -12.262 4.756 8.500 1.00 95.81 324 ILE A C 1
ATOM 2453 O O . ILE A 1 324 ? -12.991 4.884 9.488 1.00 95.81 324 ILE A O 1
ATOM 2457 N N . LEU A 1 325 ? -11.406 3.745 8.357 1.00 91.62 325 LEU A N 1
ATOM 2458 C CA . LEU A 1 325 ? -11.195 2.686 9.341 1.00 91.62 325 LEU A CA 1
ATOM 2459 C C . LEU A 1 325 ? -10.447 3.239 10.565 1.00 91.62 325 LEU A C 1
ATOM 2461 O O . LEU A 1 325 ? -9.356 3.793 10.424 1.00 91.62 325 LEU A O 1
ATOM 2465 N N . LYS A 1 326 ? -11.024 3.079 11.760 1.00 86.06 326 LYS A N 1
ATOM 2466 C CA . LYS A 1 326 ? -10.527 3.617 13.040 1.00 86.06 326 LYS A CA 1
ATOM 2467 C C . LYS A 1 326 ? -10.476 2.565 14.135 1.00 86.06 326 LYS A C 1
ATOM 2469 O O . LYS A 1 326 ? -11.219 1.566 14.031 1.00 86.06 326 LYS A O 1
#

pLDDT: mean 76.85, std 19.4, range [31.62, 97.38]

Secondary structure (DSSP, 8-state):
----------------------------------------EEEETTTTEEEEPP-TTEEEEEEE-TT--TTSS--SS-S---TT-TT--HHHHHHHHHHTTEEEEEEEEE-SHHHHHHHHHHHHT-SSSS-EEEEEESSHHHHHHHHHTHHHHTTT-S---EEEEEEEEETT---TTTSS--HHHHHHHHHTT-SS------EEEEEES--BTTS-HHHHHHHHHHHHHHHT--SEEEE-SS-SS-TTB-HHHHHHHHHHHHT---SSS-HHHHEEEE--STT-PPPHHHHHHHHHTT--EEEESSHHHHHHHHHHHHHTT-EE--